Protein 2IMQ (pdb70)

Secondary structure (DSSP, 8-state):
--SEEEEEEEEEEEETPPPPS--HHHHT-TTS---SEEEEEEEES-TTT-TT--HHHHHHHHHHHHHHTTEEEEEEEE-SSEEEEEEEEGGG--TTT---EEEEEE-STTS-SEEEEEEEEETTEEEEEEEEE--TT---TTSSSSS--GGG-TTSSSS--SEEEEEEE-S--B-S-HHHHHHHHHTT-HHHHHTTBTHHHHHHTTSSTT-B-PPP-S---B-BPTTSS-B-TTS--B--EEEEEE-SSS--EEEEEEEE-TT--SSSS--EEEEEEEE-

Solvent-accessible surface area: 12638 Å² total; per-residue (Å²): 143,49,76,83,5,29,0,6,1,3,2,9,18,8,17,152,58,172,30,17,115,81,8,67,40,7,0,0,6,92,88,61,77,104,2,19,0,1,0,18,1,40,29,2,89,23,45,98,96,23,186,104,121,37,29,85,42,35,82,147,49,21,56,77,34,2,91,97,80,34,14,41,78,17,79,60,8,72,9,47,1,1,4,1,16,0,8,0,16,96,156,15,40,74,167,125,64,20,134,52,106,38,64,87,10,51,42,41,143,122,108,73,0,2,0,0,1,1,2,0,18,2,68,124,39,59,0,2,0,3,3,1,17,12,33,99,174,43,138,21,97,30,133,17,48,14,1,4,4,82,130,2,1,30,18,102,112,161,124,32,6,20,0,2,1,0,2,4,4,0,12,0,50,7,98,31,89,26,113,76,0,57,49,17,6,99,123,90,61,13,100,22,1,34,61,69,3,15,10,91,80,0,67,132,101,140,14,0,54,49,4,60,32,7,136,11,83,22,80,1,0,38,40,14,95,72,107,46,89,111,21,30,79,92,24,28,0,1,1,0,1,3,3,0,32,40,26,29,65,76,59,79,15,90,28,79,37,11,65,15,21,74,111,3,52,56,20,59,13,1,0,4,10,0,29,0,103,0,49,43

Sequence (280 aa):
PPAQLSVHTVSWNSGHERAPTNLEELLGLNSGETPDVIAVAVQGFGFQTDKPQQQGPACVKNFQSLLTSKGYTKLKNTITETMGLTVYCLEKHLDQNTLKNETIIVTVDDQKKSGGIVTSFTIYNKRFSFTTSRMSDEDVTSTNTKYAYDTRLDYSKKDDPSDFLFWIGDLNVRVETNATHAKSLVDQNNIDGLMMAFDQLKKAKEQQKLFDGWTEPQVTFKPTYKFKPNTDEYDLSATPSWTDRALYKSGTGKTIQPLSYNSLTNYKQTEHRPVLAKFRVTL

Radius of gyration: 17.89 Å; Cα contacts (8 Å, |Δi|>4): 644; chains: 1; bounding box: 48×42×43 Å

B-factor: mean 24.3, std 8.56, range [11.29, 98.71]

Structure (mmCIF, N/CA/C/O backbone):
data_2IMQ
#
_entry.id   2IMQ
#
_cell.length_a   49.107
_cell.length_b   41.491
_cell.length_c   65.380
_cell.angle_alpha   90.00
_cell.angle_beta   95.40
_cell.angle_gamma   90.00
#
_symmetry.space_group_name_H-M   'P 1 21 1'
#
loop_
_entity.id
_entity.type
_entity.pdbx_description
1 polymer 'Salivary nitrophorin'
2 non-polymer 'PROTOPORPHYRIN IX CONTAINING FE'
3 water water
#
loop_
_atom_site.group_PDB
_atom_site.id
_atom_site.type_symbol
_atom_site.label_atom_id
_atom_site.label_alt_id
_atom_site.label_comp_id
_atom_site.label_asym_id
_atom_site.label_entity_id
_atom_site.label_seq_id
_atom_site.pdbx_PDB_ins_code
_atom_site.Cartn_x
_atom_site.Cartn_y
_atom_site.Cartn_z
_atom_site.occupancy
_atom_site.B_iso_or_equiv
_atom_site.auth_seq_id
_atom_site.auth_comp_id
_atom_site.auth_asym_id
_atom_site.auth_atom_id
_atom_site.pdbx_PDB_model_num
ATOM 1 N N . PRO A 1 3 ? -22.262 17.748 11.903 1.00 41.80 3 PRO X N 1
ATOM 2 C CA . PRO A 1 3 ? -21.357 17.571 13.051 1.00 40.58 3 PRO X CA 1
ATOM 3 C C . PRO A 1 3 ? -21.291 16.119 13.511 1.00 39.93 3 PRO X C 1
ATOM 4 O O . PRO A 1 3 ? -22.245 15.648 14.153 1.00 40.49 3 PRO X O 1
ATOM 8 N N . PRO A 1 4 ? -20.209 15.393 13.189 1.00 37.85 4 PRO X N 1
ATOM 9 C CA . PRO A 1 4 ? -20.098 13.996 13.618 1.00 36.64 4 PRO X CA 1
ATOM 10 C C . PRO A 1 4 ? -19.895 13.936 15.115 1.00 33.51 4 PRO X C 1
ATOM 11 O O . PRO A 1 4 ? -19.545 14.926 15.755 1.00 34.23 4 PRO X O 1
ATOM 15 N N . ALA A 1 5 ? -20.154 12.776 15.676 1.00 30.42 5 ALA X N 1
ATOM 16 C CA . ALA A 1 5 ? -19.969 12.582 17.092 1.00 28.86 5 ALA X CA 1
ATOM 17 C C . ALA A 1 5 ? -18.468 12.537 17.400 1.00 27.23 5 ALA X C 1
ATOM 18 O O . ALA A 1 5 ? -18.059 13.032 18.430 1.00 27.15 5 ALA X O 1
ATOM 20 N N . GLN A 1 6 ? -17.687 11.888 16.538 1.00 26.06 6 GLN X N 1
ATOM 21 C CA . GLN A 1 6 ? -16.243 11.722 16.768 1.00 25.77 6 GLN X CA 1
ATOM 22 C C . GLN A 1 6 ? -15.417 11.995 15.528 1.00 24.82 6 GLN X C 1
ATOM 23 O O . GLN A 1 6 ? -15.907 11.907 14.400 1.00 26.51 6 GLN X O 1
ATOM 29 N N . LEU A 1 7 ? -14.132 12.289 15.741 1.00 23.72 7 LEU X N 1
ATOM 30 C CA . LEU A 1 7 ? -13.207 12.417 14.673 1.00 22.63 7 LEU X CA 1
ATOM 31 C C . LEU A 1 7 ? -11.951 11.654 15.056 1.00 22.54 7 LEU X C 1
ATOM 32 O O . LEU A 1 7 ? -11.647 11.467 16.261 1.00 23.57 7 LEU X O 1
ATOM 37 N N . SER A 1 8 ? -11.200 11.248 14.044 1.00 21.31 8 SER X N 1
ATOM 38 C CA . SER A 1 8 ? -9.876 10.627 14.259 1.00 21.43 8 SER X CA 1
ATOM 39 C C . SER A 1 8 ? -8.738 11.530 13.819 1.00 20.32 8 SER X C 1
ATOM 40 O O . SER A 1 8 ? -8.858 12.297 12.881 1.00 19.94 8 SER X O 1
ATOM 43 N N . VAL A 1 9 ? -7.653 11.455 14.574 1.00 17.71 9 VAL X N 1
ATOM 44 C CA . VAL A 1 9 ? -6.489 12.282 14.361 1.00 18.33 9 VAL X CA 1
ATOM 45 C C . VAL A 1 9 ? -5.303 11.357 14.386 1.00 16.59 9 VAL X C 1
ATOM 46 O O . VAL A 1 9 ? -5.202 10.511 15.283 1.00 18.15 9 VAL X O 1
ATOM 50 N N . HIS A 1 10 ? -4.439 11.476 13.374 1.00 17.17 10 HIS X N 1
ATOM 51 C CA . HIS A 1 10 ? -3.104 10.844 13.382 1.00 16.66 10 HIS X CA 1
ATOM 52 C C . HIS A 1 10 ? -2.070 11.930 13.499 1.00 17.30 10 HIS X C 1
ATOM 53 O O . HIS A 1 10 ? -2.160 12.949 12.817 1.00 17.31 10 HIS X O 1
ATOM 60 N N . THR A 1 11 ? -1.102 11.707 14.357 1.00 16.08 11 THR X N 1
ATOM 61 C CA . THR A 1 11 ? 0.063 12.566 14.439 1.00 16.19 11 THR X CA 1
ATOM 62 C C . THR A 1 11 ? 1.312 11.763 14.243 1.00 14.55 11 THR X C 1
ATOM 63 O O . THR A 1 11 ? 1.397 10.608 14.682 1.00 16.53 11 THR X O 1
ATOM 67 N N . VAL A 1 12 ? 2.298 12.363 13.605 1.00 15.69 12 VAL X N 1
ATOM 68 C CA . VAL A 1 12 ? 3.606 11.775 13.551 1.00 15.14 12 VAL X CA 1
ATOM 69 C C . VAL A 1 12 ? 4.652 12.811 13.783 1.00 15.28 12 VAL X C 1
ATOM 70 O O . VAL A 1 12 ? 4.556 13.915 13.236 1.00 16.07 12 VAL X O 1
ATOM 74 N N . SER A 1 13 ? 5.653 12.469 14.570 1.00 14.17 13 SER X N 1
ATOM 75 C CA . SER A 1 13 ? 6.773 13.337 14.632 1.00 15.15 13 SER X CA 1
ATOM 76 C C . SER A 1 13 ? 8.073 12.559 14.505 1.00 14.83 13 SER X C 1
ATOM 77 O O . SER A 1 13 ? 8.156 11.335 14.833 1.00 16.16 13 SER X O 1
ATOM 80 N N . TRP A 1 14 ? 9.086 13.274 14.056 1.00 15.82 14 TRP X N 1
ATOM 81 C CA . TRP A 1 14 ? 10.377 12.662 13.810 1.00 14.95 14 TRP X CA 1
ATOM 82 C C . TRP A 1 14 ? 11.447 13.696 13.966 1.00 15.90 14 TRP X C 1
ATOM 83 O O . TRP A 1 14 ? 11.458 14.724 13.289 1.00 16.17 14 TRP X O 1
ATOM 94 N N . ASN A 1 15 ? 12.387 13.420 14.840 1.00 15.14 15 ASN X N 1
ATOM 95 C CA . ASN A 1 15 ? 13.630 14.183 14.889 1.00 16.25 15 ASN X CA 1
ATOM 96 C C . ASN A 1 15 ? 14.503 13.591 13.798 1.00 18.31 15 ASN X C 1
ATOM 97 O O . ASN A 1 15 ? 15.236 12.587 13.972 1.00 18.39 15 ASN X O 1
ATOM 102 N N . SER A 1 16 ? 14.346 14.188 12.639 1.00 18.47 16 SER X N 1
ATOM 103 C CA . SER A 1 16 ? 14.917 13.665 11.404 1.00 20.55 16 SER X CA 1
ATOM 104 C C . SER A 1 16 ? 16.271 14.288 11.063 1.00 19.50 16 SER X C 1
ATOM 105 O O . SER A 1 16 ? 17.011 13.767 10.202 1.00 23.87 16 SER X O 1
ATOM 108 N N . GLY A 1 17 ? 16.676 15.373 11.719 1.00 21.01 17 GLY X N 1
ATOM 109 C CA . GLY A 1 17 ? 18.027 15.891 11.514 1.00 23.61 17 GLY X CA 1
ATOM 110 C C . GLY A 1 17 ? 18.191 16.476 10.131 1.00 24.16 17 GLY X C 1
ATOM 111 O O . GLY A 1 17 ? 17.388 17.325 9.717 1.00 24.32 17 GLY X O 1
ATOM 112 N N . HIS A 1 18 ? 19.220 16.002 9.407 1.00 26.89 18 HIS X N 1
ATOM 113 C CA . HIS A 1 18 ? 19.456 16.431 8.038 1.00 28.52 18 HIS X CA 1
ATOM 114 C C . HIS A 1 18 ? 18.819 15.483 7.028 1.00 29.53 18 HIS X C 1
ATOM 115 O O . HIS A 1 18 ? 19.004 15.660 5.819 1.00 30.82 18 HIS X O 1
ATOM 122 N N . GLU A 1 19 ? 18.040 14.501 7.467 1.00 29.91 19 GLU X N 1
ATOM 123 C CA . GLU A 1 19 ? 17.484 13.521 6.530 1.00 31.31 19 GLU X CA 1
ATOM 124 C C . GLU A 1 19 ? 16.319 14.073 5.719 1.00 30.96 19 GLU X C 1
ATOM 125 O O . GLU A 1 19 ? 15.438 14.722 6.253 1.00 28.71 19 GLU X O 1
ATOM 135 N N . ARG A 1 20 ? 16.333 13.791 4.419 1.00 31.40 20 ARG X N 1
ATOM 136 C CA . ARG A 1 20 ? 15.198 14.072 3.561 1.00 32.08 20 ARG X CA 1
ATOM 137 C C . ARG A 1 20 ? 13.964 13.267 3.910 1.00 30.05 20 ARG X C 1
ATOM 138 O O . ARG A 1 20 ? 14.046 12.182 4.466 1.00 30.35 20 ARG X O 1
ATOM 146 N N . ALA A 1 21 ? 12.794 13.798 3.595 1.00 28.36 21 ALA X N 1
ATOM 147 C CA . ALA A 1 21 ? 11.583 13.029 3.764 1.00 29.49 21 ALA X CA 1
ATOM 148 C C . ALA A 1 21 ? 11.674 11.733 2.994 1.00 29.93 21 ALA X C 1
ATOM 149 O O . ALA A 1 21 ? 12.175 11.695 1.837 1.00 30.48 21 ALA X O 1
ATOM 151 N N . PRO A 1 22 ? 11.165 10.653 3.585 1.00 30.59 22 PRO X N 1
ATOM 152 C CA . PRO A 1 22 ? 11.074 9.399 2.868 1.00 31.40 22 PRO X CA 1
ATOM 153 C C . PRO A 1 22 ? 10.027 9.509 1.777 1.00 31.35 22 PRO X C 1
ATOM 154 O O . PRO A 1 22 ? 9.229 10.445 1.757 1.00 28.96 22 PRO X O 1
ATOM 158 N N . THR A 1 23 ? 10.065 8.579 0.843 1.00 32.56 23 THR X N 1
ATOM 159 C CA . THR A 1 23 ? 9.136 8.587 -0.269 1.00 32.27 23 THR X CA 1
ATOM 160 C C . THR A 1 23 ? 7.964 7.645 0.020 1.00 31.25 23 THR X C 1
ATOM 161 O O . THR A 1 23 ? 6.906 7.823 -0.570 1.00 31.97 23 THR X O 1
ATOM 165 N N . ASN A 1 24 ? 8.140 6.685 0.945 1.00 30.48 24 ASN X N 1
ATOM 166 C CA . ASN A 1 24 ? 7.074 5.791 1.381 1.00 28.90 24 ASN X CA 1
ATOM 167 C C . ASN A 1 24 ? 6.356 6.377 2.624 1.00 27.87 24 ASN X C 1
ATOM 168 O O . ASN A 1 24 ? 6.850 6.303 3.727 1.00 29.60 24 ASN X O 1
ATOM 173 N N . LEU A 1 25 ? 5.213 7.006 2.392 1.00 23.73 25 LEU X N 1
ATOM 174 C CA . LEU A 1 25 ? 4.615 7.919 3.378 1.00 23.30 25 LEU X CA 1
ATOM 175 C C . LEU A 1 25 ? 3.362 7.373 3.994 1.00 22.19 25 LEU X C 1
ATOM 176 O O . LEU A 1 25 ? 2.938 7.821 5.050 1.00 21.63 25 LEU X O 1
ATOM 181 N N . GLU A 1 26 ? 2.716 6.410 3.359 1.00 23.01 26 GLU X N 1
ATOM 182 C CA . GLU A 1 26 ? 1.525 5.831 3.918 1.00 24.41 26 GLU X CA 1
ATOM 183 C C . GLU A 1 26 ? 1.763 5.227 5.280 1.00 23.66 26 GLU X C 1
ATOM 184 O O . GLU A 1 26 ? 0.976 5.423 6.183 1.00 24.39 26 GLU X O 1
ATOM 190 N N . GLU A 1 27 ? 2.841 4.487 5.426 1.00 23.83 27 GLU X N 1
ATOM 191 C CA . GLU A 1 27 ? 3.167 3.907 6.688 1.00 23.58 27 GLU X CA 1
ATOM 192 C C . GLU A 1 27 ? 3.447 4.994 7.759 1.00 21.48 27 GLU X C 1
ATOM 193 O O . GLU A 1 27 ? 2.963 4.889 8.891 1.00 21.75 27 GLU X O 1
ATOM 199 N N . LEU A 1 28 ? 4.206 6.011 7.373 1.00 20.23 28 LEU X N 1
ATOM 200 C CA . LEU A 1 28 ? 4.573 7.107 8.259 1.00 19.73 28 LEU X CA 1
ATOM 201 C C . LEU A 1 28 ? 3.343 7.776 8.849 1.00 18.50 28 LEU X C 1
ATOM 202 O O . LEU A 1 28 ? 3.338 8.191 10.004 1.00 20.14 28 LEU X O 1
ATOM 207 N N . LEU A 1 29 ? 2.272 7.877 8.053 1.00 18.02 29 LEU X N 1
ATOM 208 C CA . LEU A 1 29 ? 1.072 8.587 8.455 1.00 18.88 29 LEU X CA 1
ATOM 209 C C . LEU A 1 29 ? -0.017 7.669 8.976 1.00 17.98 29 LEU X C 1
ATOM 210 O O . LEU A 1 29 ? -1.083 8.116 9.373 1.00 19.60 29 LEU X O 1
ATOM 215 N N . GLY A 1 30 ? 0.251 6.375 9.063 1.00 18.45 30 GLY X N 1
ATOM 216 C CA . GLY A 1 30 ? -0.692 5.445 9.617 1.00 18.55 30 GLY X CA 1
ATOM 217 C C . GLY A 1 30 ? -1.832 5.108 8.663 1.00 19.97 30 GLY X C 1
ATOM 218 O O . GLY A 1 30 ? -2.898 4.809 9.144 1.00 21.44 30 GLY X O 1
ATOM 219 N N . LEU A 1 31 ? -1.571 5.143 7.355 1.00 20.91 31 LEU X N 1
ATOM 220 C CA . LEU A 1 31 ? -2.591 4.966 6.295 1.00 21.20 31 LEU X CA 1
ATOM 221 C C . LEU A 1 31 ? -2.512 3.590 5.613 1.00 22.37 31 LEU X C 1
ATOM 222 O O . LEU A 1 31 ? -3.391 3.210 4.818 1.00 23.05 31 LEU X O 1
ATOM 227 N N . ASN A 1 32 ? -1.494 2.829 5.948 1.00 22.54 32 ASN X N 1
ATOM 228 C CA . ASN A 1 32 ? -1.172 1.591 5.255 1.00 25.19 32 ASN X CA 1
ATOM 229 C C . ASN A 1 32 ? -2.059 0.404 5.599 1.00 25.80 32 ASN X C 1
ATOM 230 O O . ASN A 1 32 ? -1.845 -0.682 5.027 1.00 27.66 32 ASN X O 1
ATOM 235 N N . SER A 1 33 ? -2.997 0.541 6.525 1.00 27.56 33 SER X N 1
ATOM 236 C CA . SER A 1 33 ? -3.969 -0.500 6.810 1.00 28.72 33 SER X CA 1
ATOM 237 C C . SER A 1 33 ? -5.364 -0.048 6.443 1.00 28.58 33 SER X C 1
ATOM 238 O O . SER A 1 33 ? -6.342 -0.691 6.821 1.00 31.06 33 SER X O 1
ATOM 241 N N . GLY A 1 34 ? -5.455 1.026 5.670 1.00 27.41 34 GLY X N 1
ATOM 242 C CA . GLY A 1 34 ? -6.709 1.476 5.107 1.00 28.36 34 GLY X CA 1
ATOM 243 C C . GLY A 1 34 ? -7.509 2.470 5.946 1.00 28.21 34 GLY X C 1
ATOM 244 O O . GLY A 1 34 ? -8.612 2.839 5.573 1.00 28.36 34 GLY X O 1
ATOM 245 N N . GLU A 1 35 ? -6.935 2.967 7.053 1.00 27.46 35 GLU X N 1
ATOM 246 C CA . GLU A 1 35 ? -7.638 3.935 7.869 1.00 27.74 35 GLU X CA 1
ATOM 247 C C . GLU A 1 35 ? -7.643 5.282 7.161 1.00 25.52 35 GLU X C 1
ATOM 248 O O . GLU A 1 35 ? -6.726 5.576 6.391 1.00 26.59 35 GLU X O 1
ATOM 254 N N . THR A 1 36 ? -8.643 6.110 7.490 1.00 26.23 36 THR X N 1
ATOM 255 C CA . THR A 1 36 ? -8.920 7.366 6.843 1.00 26.58 36 THR X CA 1
ATOM 256 C C . THR A 1 36 ? -9.125 8.457 7.908 1.00 25.50 36 THR X C 1
ATOM 257 O O . THR A 1 36 ? -10.236 8.932 8.125 1.00 26.92 36 THR X O 1
ATOM 261 N N . PRO A 1 37 ? -8.063 8.878 8.602 1.00 23.25 37 PRO X N 1
ATOM 262 C CA . PRO A 1 37 ? -8.266 9.805 9.692 1.00 23.11 37 PRO X CA 1
ATOM 263 C C . PRO A 1 37 ? -8.744 11.126 9.210 1.00 20.52 37 PRO X C 1
ATOM 264 O O . PRO A 1 37 ? -8.433 11.559 8.106 1.00 22.39 37 PRO X O 1
ATOM 268 N N . ASP A 1 38 ? -9.486 11.833 10.047 1.00 19.95 38 ASP X N 1
ATOM 269 C CA . ASP A 1 38 ? -9.982 13.152 9.692 1.00 20.54 38 ASP X CA 1
ATOM 270 C C . ASP A 1 38 ? -8.940 14.242 9.643 1.00 21.33 38 ASP X C 1
ATOM 271 O O . ASP A 1 38 ? -8.989 15.123 8.790 1.00 21.03 38 ASP X O 1
ATOM 276 N N . VAL A 1 39 ? -7.969 14.167 10.565 1.00 18.93 39 VAL X N 1
ATOM 277 C CA . VAL A 1 39 ? -6.911 15.159 10.679 1.00 18.77 39 VAL X CA 1
ATOM 278 C C . VAL A 1 39 ? -5.573 14.426 10.764 1.00 16.50 39 VAL X C 1
ATOM 279 O O . VAL A 1 39 ? -5.480 13.389 11.429 1.00 18.88 39 VAL X O 1
ATOM 283 N N . ILE A 1 40 ? -4.592 14.957 10.062 1.00 17.79 40 ILE X N 1
ATOM 284 C CA . ILE A 1 40 ? -3.213 14.436 10.174 1.00 17.62 40 ILE X CA 1
ATOM 285 C C . ILE A 1 40 ? -2.258 15.574 10.423 1.00 16.82 40 ILE X C 1
ATOM 286 O O . ILE A 1 40 ? -2.317 16.619 9.755 1.00 18.47 40 ILE X O 1
ATOM 291 N N . ALA A 1 41 ? -1.376 15.408 11.411 1.00 15.87 41 ALA X N 1
ATOM 292 C CA . ALA A 1 41 ? -0.363 16.401 11.692 1.00 16.57 41 ALA X CA 1
ATOM 293 C C . ALA A 1 41 ? 1.016 15.733 11.623 1.00 14.77 41 ALA X C 1
ATOM 294 O O . ALA A 1 41 ? 1.170 14.612 12.128 1.00 16.31 41 ALA X O 1
ATOM 296 N N . VAL A 1 42 ? 1.942 16.412 10.984 1.00 15.83 42 VAL X N 1
ATOM 297 C CA . VAL A 1 42 ? 3.320 15.961 10.802 1.00 15.40 42 VAL X CA 1
ATOM 298 C C . VAL A 1 42 ? 4.301 16.977 11.348 1.00 16.05 42 VAL X C 1
ATOM 299 O O . VAL A 1 42 ? 4.296 18.118 10.905 1.00 15.75 42 VAL X O 1
ATOM 303 N N . ALA A 1 43 ? 5.140 16.584 12.285 1.00 14.78 43 ALA X N 1
ATOM 304 C CA . ALA A 1 43 ? 6.101 17.497 12.880 1.00 16.02 43 ALA X CA 1
ATOM 305 C C . ALA A 1 43 ? 7.489 16.884 12.679 1.00 15.54 43 ALA X C 1
ATOM 306 O O . ALA A 1 43 ? 7.730 15.689 12.919 1.00 17.63 43 ALA X O 1
ATOM 308 N N . VAL A 1 44 ? 8.411 17.718 12.290 1.00 16.91 44 VAL X N 1
ATOM 309 C CA . VAL A 1 44 ? 9.807 17.317 12.180 1.00 18.51 44 VAL X CA 1
ATOM 310 C C . VAL A 1 44 ? 10.708 18.308 12.886 1.00 17.25 44 VAL X C 1
ATOM 311 O O . VAL A 1 44 ? 10.375 19.485 13.044 1.00 18.45 44 VAL X O 1
ATOM 315 N N . GLN A 1 45 ? 11.841 17.789 13.364 1.00 17.84 45 GLN X N 1
ATOM 316 C CA . GLN A 1 45 ? 12.884 18.573 13.917 1.00 19.91 45 GLN X CA 1
ATOM 317 C C . GLN A 1 45 ? 14.125 18.205 13.187 1.00 20.42 45 GLN X C 1
ATOM 318 O O . GLN A 1 45 ? 14.408 17.038 12.924 1.00 19.46 45 GLN X O 1
ATOM 324 N N . GLY A 1 46 ? 14.935 19.226 12.914 1.00 20.47 46 GLY X N 1
ATOM 325 C CA . GLY A 1 46 ? 16.153 18.992 12.195 1.00 22.63 46 GLY X CA 1
ATOM 326 C C . GLY A 1 46 ? 16.930 20.266 11.934 1.00 23.54 46 GLY X C 1
ATOM 327 O O . GLY A 1 46 ? 16.963 21.198 12.754 1.00 22.76 46 GLY X O 1
ATOM 328 N N . PHE A 1 47 ? 17.547 20.284 10.771 1.00 25.47 47 PHE X N 1
ATOM 329 C CA . PHE A 1 47 ? 18.469 21.388 10.440 1.00 27.90 47 PHE X CA 1
ATOM 330 C C . PHE A 1 47 ? 18.333 21.827 9.010 1.00 28.56 47 PHE X C 1
ATOM 331 O O . PHE A 1 47 ? 18.283 20.996 8.107 1.00 29.43 47 PHE X O 1
ATOM 339 N N . GLY A 1 48 ? 18.313 23.142 8.827 1.00 30.17 48 GLY X N 1
ATOM 340 C CA . GLY A 1 48 ? 18.405 23.746 7.493 1.00 31.00 48 GLY X CA 1
ATOM 341 C C . GLY A 1 48 ? 17.124 23.725 6.678 1.00 31.28 48 GLY X C 1
ATOM 342 O O . GLY A 1 48 ? 17.157 23.906 5.461 1.00 32.77 48 GLY X O 1
ATOM 343 N N . PHE A 1 49 ? 15.966 23.530 7.302 1.00 32.21 49 PHE X N 1
ATOM 344 C CA . PHE A 1 49 ? 14.733 23.445 6.526 1.00 32.04 49 PHE X CA 1
ATOM 345 C C . PHE A 1 49 ? 14.423 24.678 5.675 1.00 33.96 49 PHE X C 1
ATOM 346 O O . PHE A 1 49 ? 14.066 24.525 4.525 1.00 33.07 49 PHE X O 1
ATOM 354 N N . GLN A 1 50 ? 14.501 25.857 6.290 1.00 35.91 50 GLN X N 1
ATOM 355 C CA . GLN A 1 50 ? 14.103 27.123 5.670 1.00 38.18 50 GLN X CA 1
ATOM 356 C C . GLN A 1 50 ? 15.081 27.482 4.568 1.00 39.68 50 GLN X C 1
ATOM 357 O O . GLN A 1 50 ? 14.675 27.712 3.420 1.00 41.63 50 GLN X O 1
ATOM 363 N N . THR A 1 51 ? 16.362 27.527 4.895 1.00 41.30 51 THR X N 1
ATOM 364 C CA . THR A 1 51 ? 17.399 27.755 3.879 1.00 41.51 51 THR X CA 1
ATOM 365 C C . THR A 1 51 ? 17.199 26.772 2.733 1.00 42.31 51 THR X C 1
ATOM 366 O O . THR A 1 51 ? 17.151 27.163 1.542 1.00 42.53 51 THR X O 1
ATOM 370 N N . ASP A 1 52 ? 17.038 25.502 3.108 1.00 42.03 52 ASP X N 1
ATOM 371 C CA . ASP A 1 52 ? 16.840 24.390 2.181 1.00 42.31 52 ASP X CA 1
ATOM 372 C C . ASP A 1 52 ? 17.954 24.267 1.133 1.00 43.13 52 ASP X C 1
ATOM 373 O O . ASP A 1 52 ? 17.684 24.140 -0.062 1.00 43.89 52 ASP X O 1
ATOM 378 N N . LYS A 1 53 ? 19.200 24.243 1.594 1.00 43.61 53 LYS X N 1
ATOM 379 C CA . LYS A 1 53 ? 20.339 24.001 0.699 1.00 43.84 53 LYS X CA 1
ATOM 380 C C . LYS A 1 53 ? 20.244 22.698 -0.096 1.00 43.96 53 LYS X C 1
ATOM 381 O O . LYS A 1 53 ? 20.593 22.685 -1.277 1.00 45.34 53 LYS X O 1
ATOM 387 N N . PRO A 1 54 ? 19.793 21.603 0.519 1.00 43.58 54 PRO X N 1
ATOM 388 C CA . PRO A 1 54 ? 19.608 20.355 -0.220 1.00 42.50 54 PRO X CA 1
ATOM 389 C C . PRO A 1 54 ? 18.531 20.410 -1.327 1.00 41.95 54 PRO X C 1
ATOM 390 O O . PRO A 1 54 ? 18.469 19.496 -2.158 1.00 42.48 54 PRO X O 1
ATOM 394 N N . GLN A 1 55 ? 17.713 21.466 -1.335 1.00 40.47 55 GLN X N 1
ATOM 395 C CA . GLN A 1 55 ? 16.544 21.566 -2.213 1.00 39.62 55 GLN X CA 1
ATOM 396 C C . GLN A 1 55 ? 15.696 20.303 -2.149 1.00 38.73 55 GLN X C 1
ATOM 397 O O . GLN A 1 55 ? 15.504 19.598 -3.126 1.00 38.57 55 GLN X O 1
ATOM 403 N N . GLN A 1 56 ? 15.202 20.019 -0.950 1.00 36.98 56 GLN X N 1
ATOM 404 C CA A GLN A 1 56 ? 14.340 18.858 -0.747 0.70 35.80 56 GLN X CA 1
ATOM 405 C CA B GLN A 1 56 ? 14.294 18.901 -0.736 0.30 35.80 56 GLN X CA 1
ATOM 406 C C . GLN A 1 56 ? 12.849 19.302 -0.522 1.00 33.87 56 GLN X C 1
ATOM 407 O O . GLN A 1 56 ? 11.917 18.527 -0.598 1.00 33.11 56 GLN X O 1
ATOM 418 N N . GLY A 1 57 ? 12.684 20.565 -0.203 1.00 32.59 57 GLY X N 1
ATOM 419 C CA . GLY A 1 57 ? 11.351 21.155 -0.134 1.00 31.83 57 GLY X CA 1
ATOM 420 C C . GLY A 1 57 ? 10.455 20.752 -1.290 1.00 30.39 57 GLY X C 1
ATOM 421 O O . GLY A 1 57 ? 9.331 20.275 -1.056 1.00 30.76 57 GLY X O 1
ATOM 422 N N . PRO A 1 58 ? 10.874 20.979 -2.547 1.00 30.92 58 PRO X N 1
ATOM 423 C CA . PRO A 1 58 ? 10.054 20.567 -3.679 1.00 28.98 58 PRO X CA 1
ATOM 424 C C . PRO A 1 58 ? 9.544 19.121 -3.644 1.00 28.53 58 PRO X C 1
ATOM 425 O O . PRO A 1 58 ? 8.366 18.911 -3.956 1.00 28.43 58 PRO X O 1
ATOM 429 N N . ALA A 1 59 ? 10.392 18.144 -3.269 1.00 27.47 59 ALA X N 1
ATOM 430 C CA . ALA A 1 59 ? 9.939 16.733 -3.241 1.00 26.88 59 ALA X CA 1
ATOM 431 C C . ALA A 1 59 ? 8.952 16.485 -2.111 1.00 25.14 59 ALA X C 1
ATOM 432 O O . ALA A 1 59 ? 8.036 15.702 -2.248 1.00 25.53 59 ALA X O 1
ATOM 434 N N . CYS A 1 60 ? 9.147 17.174 -1.001 1.00 26.99 60 CYS X N 1
ATOM 435 C CA . CYS A 1 60 ? 8.238 17.050 0.117 1.00 25.65 60 CYS X CA 1
ATOM 436 C C . CYS A 1 60 ? 6.848 17.452 -0.357 1.00 25.23 60 CYS X C 1
ATOM 437 O O . CYS A 1 60 ? 5.884 16.722 -0.177 1.00 25.81 60 CYS X O 1
ATOM 440 N N . VAL A 1 61 ? 6.759 18.612 -0.986 1.00 25.00 61 VAL X N 1
ATOM 441 C CA . VAL A 1 61 ? 5.458 19.123 -1.408 1.00 25.80 61 VAL X CA 1
ATOM 442 C C . VAL A 1 61 ? 4.856 18.166 -2.421 1.00 25.87 61 VAL X C 1
ATOM 443 O O . VAL A 1 61 ? 3.741 17.747 -2.308 1.00 25.35 61 VAL X O 1
ATOM 447 N N . LYS A 1 62 ? 5.645 17.783 -3.412 1.00 26.31 62 LYS X N 1
ATOM 448 C CA . LYS A 1 62 ? 5.120 16.909 -4.450 1.00 26.84 62 LYS X CA 1
ATOM 449 C C . LYS A 1 62 ? 4.572 15.615 -3.893 1.00 26.47 62 LYS X C 1
ATOM 450 O O . LYS A 1 62 ? 3.446 15.206 -4.200 1.00 27.22 62 LYS X O 1
ATOM 456 N N . ASN A 1 63 ? 5.363 14.947 -3.049 1.00 25.85 63 ASN X N 1
ATOM 457 C CA . ASN A 1 63 ? 4.995 13.600 -2.593 1.00 25.13 63 ASN X CA 1
ATOM 458 C C . ASN A 1 63 ? 3.907 13.573 -1.547 1.00 24.32 63 ASN X C 1
ATOM 459 O O . ASN A 1 63 ? 3.028 12.714 -1.573 1.00 24.43 63 ASN X O 1
ATOM 464 N N . PHE A 1 64 ? 3.945 14.522 -0.616 1.00 23.46 64 PHE X N 1
ATOM 465 C CA . PHE A 1 64 ? 2.858 14.608 0.341 1.00 22.59 64 PHE X CA 1
ATOM 466 C C . PHE A 1 64 ? 1.563 14.998 -0.348 1.00 23.49 64 PHE X C 1
ATOM 467 O O . PHE A 1 64 ? 0.513 14.360 -0.111 1.00 23.01 64 PHE X O 1
ATOM 475 N N . GLN A 1 65 ? 1.644 15.992 -1.239 1.00 24.55 65 GLN X N 1
ATOM 476 C CA . GLN A 1 65 ? 0.405 16.483 -1.891 1.00 26.33 65 GLN X CA 1
ATOM 477 C C . GLN A 1 65 ? -0.138 15.407 -2.846 1.00 27.39 65 GLN X C 1
ATOM 478 O O . GLN A 1 65 ? -1.327 15.159 -2.855 1.00 26.92 65 GLN X O 1
ATOM 484 N N . SER A 1 66 ? 0.729 14.719 -3.584 1.00 28.50 66 SER X N 1
ATOM 485 C CA . SER A 1 66 ? 0.315 13.572 -4.406 1.00 30.11 66 SER X CA 1
ATOM 486 C C . SER A 1 66 ? -0.476 12.518 -3.633 1.00 29.90 66 SER X C 1
ATOM 487 O O . SER A 1 66 ? -1.558 12.112 -4.068 1.00 32.54 66 SER X O 1
ATOM 490 N N . LEU A 1 67 ? 0.032 12.076 -2.480 1.00 29.52 67 LEU X N 1
ATOM 491 C CA . LEU A 1 67 ? -0.649 11.023 -1.732 1.00 28.65 67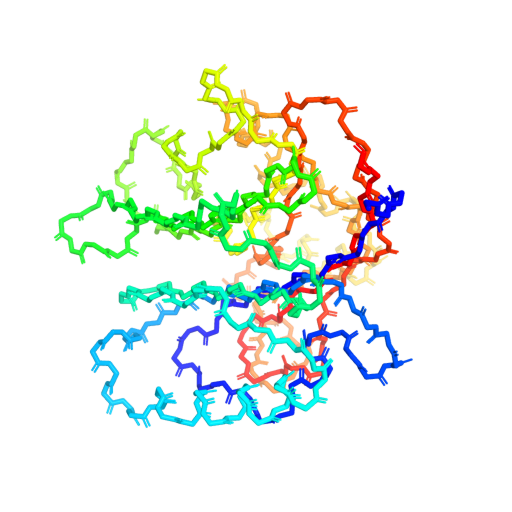 LEU X CA 1
ATOM 492 C C . LEU A 1 67 ? -1.936 11.530 -1.088 1.00 27.18 67 LEU X C 1
ATOM 493 O O . LEU A 1 67 ? -2.977 10.857 -1.129 1.00 28.06 67 LEU X O 1
ATOM 498 N N . LEU A 1 68 ? -1.883 12.718 -0.511 1.00 24.62 68 LEU X N 1
ATOM 499 C CA . LEU A 1 68 ? -2.965 13.145 0.367 1.00 24.70 68 LEU X CA 1
ATOM 500 C C . LEU A 1 68 ? -4.168 13.775 -0.320 1.00 24.54 68 LEU X C 1
ATOM 501 O O . LEU A 1 68 ? -5.305 13.577 0.115 1.00 24.09 68 LEU X O 1
ATOM 506 N N . THR A 1 69 ? -3.922 14.480 -1.406 1.00 25.89 69 THR X N 1
ATOM 507 C CA . THR A 1 69 ? -5.021 15.068 -2.173 1.00 26.94 69 THR X CA 1
ATOM 508 C C . THR A 1 69 ? -5.965 14.024 -2.730 1.00 27.55 69 THR X C 1
ATOM 509 O O . THR A 1 69 ? -7.164 14.166 -2.592 1.00 28.74 69 THR X O 1
ATOM 513 N N . SER A 1 70 ? -5.418 12.954 -3.282 1.00 29.57 70 SER X N 1
ATOM 514 C CA . SER A 1 70 ? -6.218 11.805 -3.760 1.00 30.88 70 SER X CA 1
ATOM 515 C C . SER A 1 70 ? -7.111 11.189 -2.678 1.00 31.33 70 SER X C 1
ATOM 516 O O . SER A 1 70 ? -8.173 10.662 -2.976 1.00 33.68 70 SER X O 1
ATOM 519 N N . LYS A 1 71 ? -6.698 11.295 -1.412 1.00 30.07 71 LYS X N 1
ATOM 520 C CA . LYS A 1 71 ? -7.463 10.750 -0.304 1.00 29.37 71 LYS X CA 1
ATOM 521 C C . LYS A 1 71 ? -8.456 11.722 0.316 1.00 27.43 71 LYS X C 1
ATOM 522 O O . LYS A 1 71 ? -9.132 11.378 1.269 1.00 29.76 71 LYS X O 1
ATOM 528 N N . GLY A 1 72 ? -8.521 12.935 -0.204 1.00 25.38 72 GLY X N 1
ATOM 529 C CA . GLY A 1 72 ? -9.489 13.925 0.199 1.00 25.29 72 GLY X CA 1
ATOM 530 C C . GLY A 1 72 ? -9.029 14.930 1.208 1.00 24.42 72 GLY X C 1
ATOM 531 O O . GLY A 1 72 ? -9.844 15.672 1.756 1.00 25.08 72 GLY X O 1
ATOM 532 N N . TYR A 1 73 ? -7.726 15.004 1.442 1.00 22.81 73 TYR X N 1
ATOM 533 C CA . TYR A 1 73 ? -7.212 15.985 2.391 1.00 23.52 73 TYR X CA 1
ATOM 534 C C . TYR A 1 73 ? -6.882 17.342 1.809 1.00 23.41 73 TYR X C 1
ATOM 535 O O . TYR A 1 73 ? -6.429 17.457 0.666 1.00 26.14 73 TYR X O 1
ATOM 544 N N . THR A 1 74 ? -7.081 18.361 2.630 1.00 23.70 74 THR X N 1
ATOM 545 C CA . THR A 1 74 ? -6.651 19.685 2.373 1.00 24.04 74 THR X CA 1
ATOM 546 C C . THR A 1 74 ? -5.488 19.986 3.356 1.00 22.27 74 THR X C 1
ATOM 547 O O . THR A 1 74 ? -5.637 19.763 4.530 1.00 23.49 74 THR X O 1
ATOM 551 N N . LYS A 1 75 ? -4.416 20.589 2.868 1.00 22.22 75 LYS X N 1
ATOM 552 C CA . LYS A 1 75 ? -3.321 21.062 3.746 1.00 22.89 75 LYS X CA 1
ATOM 553 C C . LYS A 1 75 ? -3.766 22.401 4.349 1.00 23.03 75 LYS X C 1
ATOM 554 O O . LYS A 1 75 ? -3.941 23.389 3.611 1.00 25.89 75 LYS X O 1
ATOM 560 N N . LEU A 1 76 ? -4.064 22.422 5.645 1.00 23.40 76 LEU X N 1
ATOM 561 C CA . LEU A 1 76 ? -4.431 23.650 6.340 1.00 23.12 76 LEU X CA 1
ATOM 562 C C . LEU A 1 76 ? -3.255 24.590 6.435 1.00 23.03 76 LEU X C 1
ATOM 563 O O . LEU A 1 76 ? -3.372 25.793 6.239 1.00 24.12 76 LEU X O 1
ATOM 568 N N . LYS A 1 77 ? -2.088 24.058 6.790 1.00 21.81 77 LYS X N 1
ATOM 569 C CA . LYS A 1 77 ? -0.900 24.875 6.898 1.00 21.48 77 LYS X CA 1
ATOM 570 C C . LYS A 1 77 ? 0.362 23.998 6.940 1.00 21.07 77 LYS X C 1
ATOM 571 O O . LYS A 1 77 ? 0.369 22.919 7.533 1.00 21.95 77 LYS X O 1
ATOM 577 N N . ASN A 1 78 ? 1.419 24.468 6.296 1.00 21.10 78 ASN X N 1
ATOM 578 C CA . ASN A 1 78 ? 2.813 24.059 6.574 1.00 21.81 78 ASN X CA 1
ATOM 579 C C . ASN A 1 78 ? 3.571 25.237 7.066 1.00 21.23 78 ASN X C 1
ATOM 580 O O . ASN A 1 78 ? 3.455 26.349 6.486 1.00 22.77 78 ASN X O 1
ATOM 585 N N . THR A 1 79 ? 4.368 25.034 8.120 1.00 20.67 79 THR X N 1
ATOM 586 C CA . THR A 1 79 ? 5.178 26.079 8.668 1.00 21.64 79 THR X CA 1
ATOM 587 C C . THR A 1 79 ? 6.557 25.501 8.864 1.00 21.61 79 THR X C 1
ATOM 588 O O . THR A 1 79 ? 6.681 24.446 9.477 1.00 21.73 79 THR X O 1
ATOM 592 N N . ILE A 1 80 ? 7.588 26.158 8.377 1.00 22.42 80 ILE X N 1
ATOM 593 C CA . ILE A 1 80 ? 8.956 25.772 8.649 1.00 24.43 80 ILE X CA 1
ATOM 594 C C . ILE A 1 80 ? 9.802 26.903 9.206 1.00 24.40 80 ILE X C 1
ATOM 595 O O . ILE A 1 80 ? 9.651 28.100 8.852 1.00 25.85 80 ILE X O 1
ATOM 600 N N . THR A 1 81 ? 10.700 26.507 10.082 1.00 24.10 81 THR X N 1
ATOM 601 C CA . THR A 1 81 ? 11.780 27.362 10.573 1.00 23.81 81 THR X CA 1
ATOM 602 C C . THR A 1 81 ? 13.094 26.694 10.213 1.00 23.78 81 THR X C 1
ATOM 603 O O . THR A 1 81 ? 13.122 25.714 9.461 1.00 28.07 81 THR X O 1
ATOM 607 N N . GLU A 1 82 ? 14.204 27.180 10.723 1.00 24.24 82 GLU X N 1
ATOM 608 C CA . GLU A 1 82 ? 15.427 26.480 10.429 1.00 25.53 82 GLU X CA 1
ATOM 609 C C . GLU A 1 82 ? 15.482 25.057 11.023 1.00 24.72 82 GLU X C 1
ATOM 610 O O . GLU A 1 82 ? 16.119 24.197 10.423 1.00 26.48 82 GLU X O 1
ATOM 616 N N . THR A 1 83 ? 14.804 24.836 12.155 1.00 23.37 83 THR X N 1
ATOM 617 C CA . THR A 1 83 ? 14.941 23.593 12.880 1.00 21.64 83 THR X CA 1
ATOM 618 C C . THR A 1 83 ? 13.662 22.836 13.058 1.00 20.48 83 THR X C 1
ATOM 619 O O . THR A 1 83 ? 13.710 21.723 13.577 1.00 19.86 83 THR X O 1
ATOM 623 N N . MET A 1 84 ? 12.529 23.408 12.682 1.00 19.08 84 MET X N 1
ATOM 624 C CA . MET A 1 84 ? 11.221 22.766 12.915 1.00 18.59 84 MET X CA 1
ATOM 625 C C . MET A 1 84 ? 10.346 22.842 11.656 1.00 18.54 84 MET X C 1
ATOM 626 O O . MET A 1 84 ? 10.420 23.780 10.889 1.00 20.49 84 MET X O 1
ATOM 631 N N . GLY A 1 85 ? 9.467 21.872 11.508 1.00 18.72 85 GLY X N 1
ATOM 632 C CA . GLY A 1 85 ? 8.446 21.877 10.478 1.00 17.77 85 GLY X CA 1
ATOM 633 C C . GLY A 1 85 ? 7.161 21.313 11.094 1.00 18.58 85 GLY X C 1
ATOM 634 O O . GLY A 1 85 ? 7.191 20.302 11.821 1.00 18.14 85 GLY X O 1
ATOM 635 N N . LEU A 1 86 ? 6.021 21.951 10.813 1.00 18.18 86 LEU X N 1
ATOM 636 C CA . LEU A 1 86 ? 4.740 21.436 11.246 1.00 17.12 86 LEU X CA 1
ATOM 637 C C . LEU A 1 86 ? 3.752 21.605 10.104 1.00 17.24 86 LEU X C 1
ATOM 638 O O . LEU A 1 86 ? 3.587 22.706 9.578 1.00 18.79 86 LEU X O 1
ATOM 643 N N . THR A 1 87 ? 3.074 20.511 9.771 1.00 17.13 87 THR X N 1
ATOM 644 C CA . THR A 1 87 ? 2.052 20.516 8.726 1.00 17.00 87 THR X CA 1
ATOM 645 C C . THR A 1 87 ? 0.798 19.905 9.315 1.00 17.12 87 THR X C 1
ATOM 646 O O . THR A 1 87 ? 0.864 18.853 9.952 1.00 18.41 87 THR X O 1
ATOM 650 N N . VAL A 1 88 ? -0.372 20.504 9.004 1.00 18.55 88 VAL X N 1
ATOM 651 C CA . VAL A 1 88 ? -1.642 19.970 9.415 1.00 18.21 88 VAL X CA 1
ATOM 652 C C . VAL A 1 88 ? -2.524 19.795 8.176 1.00 18.67 88 VAL X C 1
ATOM 653 O O . VAL A 1 88 ? -2.655 20.747 7.406 1.00 20.53 88 VAL X O 1
ATOM 657 N N . TYR A 1 89 ? -3.100 18.613 8.042 1.00 18.45 89 TYR X N 1
ATOM 658 C CA . TYR A 1 89 ? -4.036 18.283 6.975 1.00 18.84 89 TYR X CA 1
ATOM 659 C C . TYR A 1 89 ? -5.367 17.926 7.600 1.00 18.19 89 TYR X C 1
ATOM 660 O O . TYR A 1 89 ? -5.449 17.350 8.689 1.00 20.30 89 TYR X O 1
ATOM 669 N N . CYS A 1 90 ? -6.456 18.244 6.865 1.00 20.74 90 CYS X N 1
ATOM 670 C CA . CYS A 1 90 ? -7.763 17.846 7.312 1.00 20.75 90 CYS X CA 1
ATOM 671 C C . CYS A 1 90 ? -8.579 17.438 6.111 1.00 22.02 90 CYS X C 1
ATOM 672 O O . CYS A 1 90 ? -8.405 18.011 5.050 1.00 23.61 90 CYS X O 1
ATOM 675 N N . LEU A 1 91 ? -9.436 16.451 6.274 1.00 21.58 91 LEU X N 1
ATOM 676 C CA . LEU A 1 91 ? -10.335 16.086 5.148 1.00 23.03 91 LEU X CA 1
ATOM 677 C C . LEU A 1 91 ? -11.141 17.303 4.752 1.00 24.81 91 LEU X C 1
ATOM 678 O O . LEU A 1 91 ? -11.735 17.978 5.600 1.00 25.08 91 LEU X O 1
ATOM 683 N N . GLU A 1 92 ? -11.123 17.592 3.456 1.00 26.52 92 GLU X N 1
ATOM 684 C CA . GLU A 1 92 ? -11.822 18.748 2.922 1.00 27.42 92 GLU X CA 1
ATOM 685 C C . GLU A 1 92 ? -13.310 18.775 3.306 1.00 27.51 92 GLU X C 1
ATOM 686 O O . GLU A 1 92 ? -13.864 19.834 3.523 1.00 27.65 92 GLU X O 1
ATOM 692 N N . LYS A 1 93 ? -13.933 17.620 3.433 1.00 27.16 9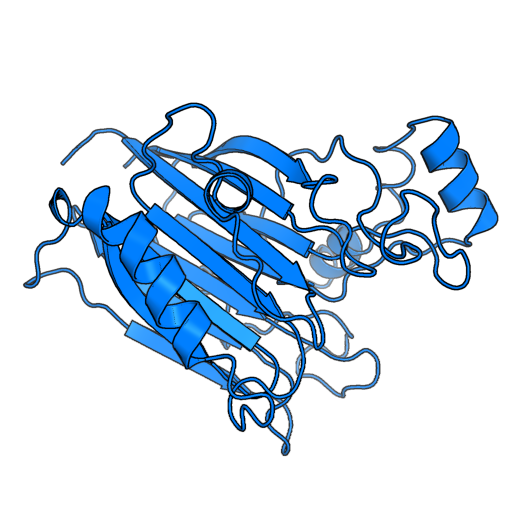3 LYS X N 1
ATOM 693 C CA . LYS A 1 93 ? -15.364 17.569 3.771 1.00 29.07 93 LYS X CA 1
ATOM 694 C C . LYS A 1 93 ? -15.734 18.197 5.133 1.00 29.14 93 LYS X C 1
ATOM 695 O O . LYS A 1 93 ? -16.873 18.521 5.371 1.00 29.63 93 LYS X O 1
ATOM 701 N N . HIS A 1 94 ? -14.767 18.415 6.026 1.00 27.69 94 HIS X N 1
ATOM 702 C CA . HIS A 1 94 ? -15.077 18.973 7.339 1.00 27.51 94 HIS X CA 1
ATOM 703 C C . HIS A 1 94 ? -14.983 20.500 7.381 1.00 27.15 94 HIS X C 1
ATOM 704 O O . HIS A 1 94 ? -15.345 21.125 8.381 1.00 28.53 94 HIS X O 1
ATOM 711 N N . LEU A 1 95 ? -14.447 21.098 6.335 1.00 27.10 95 LEU X N 1
ATOM 712 C CA . LEU A 1 95 ? -14.047 22.491 6.373 1.00 28.25 95 LEU X CA 1
ATOM 713 C C . LEU A 1 95 ? -15.202 23.439 6.024 1.00 29.15 95 LEU X C 1
ATOM 714 O O . LEU A 1 95 ? -15.875 23.258 5.011 1.00 30.04 95 LEU X O 1
ATOM 719 N N . ASP A 1 96 ? -15.438 24.402 6.913 1.00 29.32 96 ASP X N 1
ATOM 720 C CA . ASP A 1 96 ? -16.342 25.547 6.632 1.00 30.48 96 ASP X CA 1
ATOM 721 C C . ASP A 1 96 ? -15.469 26.794 6.725 1.00 30.71 96 ASP X C 1
ATOM 722 O O . ASP A 1 96 ? -15.030 27.203 7.820 1.00 29.23 96 ASP X O 1
ATOM 727 N N . GLN A 1 97 ? -15.147 27.382 5.584 1.00 31.67 97 GLN X N 1
ATOM 728 C CA . GLN A 1 97 ? -14.240 28.524 5.560 1.00 32.71 97 GLN X CA 1
ATOM 729 C C . GLN A 1 97 ? -14.667 29.694 6.433 1.00 32.01 97 GLN X C 1
ATOM 730 O O . GLN A 1 97 ? -13.828 30.497 6.854 1.00 32.47 97 GLN X O 1
ATOM 736 N N . ASN A 1 98 ? -15.969 29.824 6.657 1.00 32.24 98 ASN X N 1
ATOM 737 C CA . ASN A 1 98 ? -16.481 30.944 7.452 1.00 32.02 98 ASN X CA 1
ATOM 738 C C . ASN A 1 98 ? -16.146 30.858 8.925 1.00 31.02 98 ASN X C 1
ATOM 739 O O . ASN A 1 98 ? -16.116 31.882 9.616 1.00 30.62 98 ASN X O 1
ATOM 744 N N . THR A 1 99 ? -15.901 29.641 9.409 1.00 29.72 99 THR X N 1
ATOM 745 C CA . THR A 1 99 ? -15.700 29.413 10.838 1.00 28.47 99 THR X CA 1
ATOM 746 C C . THR A 1 99 ? -14.342 28.775 11.120 1.00 26.70 99 THR X C 1
ATOM 747 O O . THR A 1 99 ? -14.001 28.604 12.270 1.00 26.89 99 THR X O 1
ATOM 751 N N . LEU A 1 100 ? -13.591 28.441 10.092 1.00 26.28 100 LEU X N 1
ATOM 752 C CA . LEU A 1 100 ? -12.340 27.674 10.325 1.00 25.94 100 LEU X CA 1
ATOM 753 C C . LEU A 1 100 ? -11.336 28.433 11.183 1.00 26.42 100 LEU X C 1
ATOM 754 O O . LEU A 1 100 ? -10.646 27.861 12.022 1.00 26.00 100 LEU X O 1
ATOM 759 N N . LYS A 1 101 ? -11.213 29.727 10.993 1.00 25.86 101 LYS X N 1
ATOM 760 C CA . LYS A 1 101 ? -10.299 30.552 11.780 1.00 26.20 101 LYS X CA 1
ATOM 761 C C . LYS A 1 101 ? -8.904 29.886 11.878 1.00 25.73 101 LYS X C 1
ATOM 762 O O . LYS A 1 101 ? -8.318 29.703 12.974 1.00 26.47 101 LYS X O 1
ATOM 768 N N . ASN A 1 102 ? -8.361 29.575 10.721 1.00 24.64 102 ASN X N 1
ATOM 769 C CA . ASN A 1 102 ? -7.030 28.910 10.629 1.00 25.62 102 ASN X CA 1
ATOM 770 C C . ASN A 1 102 ? -5.920 29.892 11.015 1.00 26.10 102 ASN X C 1
ATOM 771 O O . ASN A 1 102 ? -5.732 30.945 10.344 1.00 28.48 102 ASN X O 1
ATOM 776 N N . GLU A 1 103 ? -5.149 29.580 12.065 1.00 24.35 103 GLU X N 1
ATOM 777 C CA . GLU A 1 103 ? -4.144 30.503 12.569 1.00 24.43 103 GLU X CA 1
ATOM 778 C C . GLU A 1 103 ? -2.926 29.728 13.008 1.00 22.35 103 GLU X C 1
ATOM 779 O O . GLU A 1 103 ? -3.064 28.664 13.605 1.00 24.57 103 GLU X O 1
ATOM 785 N N . THR A 1 104 ? -1.761 30.287 12.741 1.00 22.35 104 THR X N 1
ATOM 786 C CA . THR A 1 104 ? -0.485 29.712 13.207 1.00 22.85 104 THR X CA 1
ATOM 787 C C . THR A 1 104 ? 0.357 30.791 13.841 1.00 23.55 104 THR X C 1
ATOM 788 O O . THR A 1 104 ? 0.371 31.945 13.367 1.00 25.91 104 THR X O 1
ATOM 792 N N . ILE A 1 105 ? 1.001 30.477 14.956 1.00 22.33 105 ILE X N 1
ATOM 793 C CA . ILE A 1 105 ? 2.016 31.318 15.516 1.00 22.83 105 ILE X CA 1
ATOM 794 C C . ILE A 1 105 ? 3.344 30.572 15.559 1.00 21.48 105 ILE X C 1
ATOM 795 O O . ILE A 1 105 ? 3.400 29.338 15.626 1.00 23.32 105 ILE X O 1
ATOM 800 N N . ILE A 1 106 ? 4.403 31.334 15.469 1.00 22.20 106 ILE X N 1
ATOM 801 C CA . ILE A 1 106 ? 5.728 30.839 15.692 1.00 23.53 106 ILE X CA 1
ATOM 802 C C . ILE A 1 106 ? 6.260 31.595 16.895 1.00 22.76 106 ILE X C 1
ATOM 803 O O . ILE A 1 106 ? 6.133 32.840 16.979 1.00 25.08 106 ILE X O 1
ATOM 808 N N . VAL A 1 107 ? 6.919 30.856 17.790 1.00 23.41 107 VAL X N 1
ATOM 809 C CA . VAL A 1 107 ? 7.547 31.416 18.976 1.00 24.02 107 VAL X CA 1
ATOM 810 C C . VAL A 1 107 ? 9.024 31.087 18.874 1.00 23.77 107 VAL X C 1
ATOM 811 O O . VAL A 1 107 ? 9.410 29.915 18.683 1.00 24.06 107 VAL X O 1
ATOM 815 N N . THR A 1 108 ? 9.891 32.053 19.063 1.00 26.88 108 THR X N 1
ATOM 816 C CA . THR A 1 108 ? 11.295 31.726 19.114 1.00 27.42 108 THR X CA 1
ATOM 817 C C . THR A 1 108 ? 11.895 32.316 20.355 1.00 28.29 108 THR X C 1
ATOM 818 O O . THR A 1 108 ? 11.511 33.408 20.780 1.00 28.92 108 THR X O 1
ATOM 822 N N . VAL A 1 1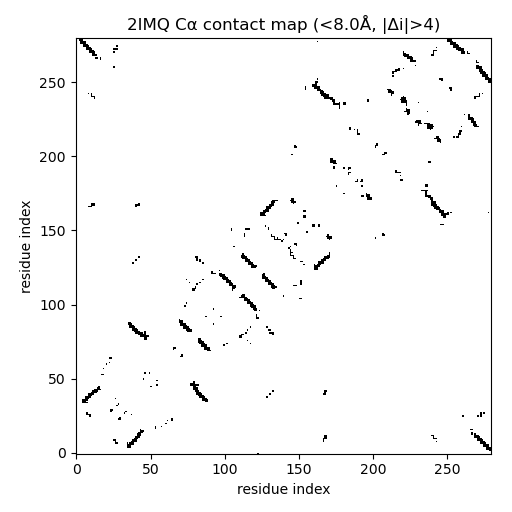09 ? 12.841 31.595 20.943 1.00 27.25 109 VAL X N 1
ATOM 823 C CA . VAL A 1 109 ? 13.308 31.914 22.272 1.00 29.31 109 VAL X CA 1
ATOM 824 C C . VAL A 1 109 ? 14.764 32.401 22.276 1.00 30.38 109 VAL X C 1
ATOM 825 O O . VAL A 1 109 ? 15.228 32.984 23.276 1.00 33.03 109 VAL X O 1
ATOM 829 N N . ASP A 1 110 ? 15.462 32.228 21.148 1.00 29.54 110 ASP X N 1
ATOM 830 C CA . ASP A 1 110 ? 16.871 32.607 21.015 1.00 30.20 110 ASP X CA 1
ATOM 831 C C . ASP A 1 110 ? 17.093 33.557 19.819 1.00 29.38 110 ASP X C 1
ATOM 832 O O . ASP A 1 110 ? 16.325 33.569 18.862 1.00 30.45 110 ASP X O 1
ATOM 837 N N . ASP A 1 111 ? 18.195 34.309 19.825 1.00 30.98 111 ASP X N 1
ATOM 838 C CA . ASP A 1 111 ? 18.425 35.261 18.739 1.00 31.34 111 ASP X CA 1
ATOM 839 C C . ASP A 1 111 ? 18.722 34.645 17.358 1.00 32.26 111 ASP X C 1
ATOM 840 O O . ASP A 1 111 ? 18.578 35.294 16.334 1.00 34.31 111 ASP X O 1
ATOM 845 N N . GLN A 1 112 ? 19.065 33.357 17.312 1.00 32.18 112 GLN X N 1
ATOM 846 C CA . GLN A 1 112 ? 19.255 32.688 16.047 1.00 32.00 112 GLN X CA 1
ATOM 847 C C . GLN A 1 112 ? 17.985 31.984 15.565 1.00 30.43 112 GLN X C 1
ATOM 848 O O . GLN A 1 112 ? 17.983 31.363 14.508 1.00 31.54 112 GLN X O 1
ATOM 854 N N . LYS A 1 113 ? 16.928 32.060 16.372 1.00 30.22 113 LYS X N 1
ATOM 855 C CA . LYS A 1 113 ? 15.629 31.484 16.027 1.00 30.17 113 LYS X CA 1
ATOM 856 C C . LYS A 1 113 ? 15.703 29.967 15.799 1.00 28.18 113 LYS X C 1
ATOM 857 O O . LYS A 1 113 ? 14.962 29.459 14.972 1.00 27.42 113 LYS X O 1
ATOM 863 N N . LYS A 1 114 ? 16.569 29.274 16.550 1.00 26.14 114 LYS X N 1
ATOM 864 C CA . LYS A 1 114 ? 16.705 27.803 16.445 1.00 26.25 114 LYS X CA 1
ATOM 865 C C . LYS A 1 114 ? 15.828 27.032 17.401 1.00 24.20 114 LYS X C 1
ATOM 866 O O . LYS A 1 114 ? 15.591 25.852 17.174 1.00 25.80 114 LYS X O 1
ATOM 872 N N . SER A 1 115 ? 15.372 27.654 18.464 1.00 22.24 115 SER X N 1
ATOM 873 C CA . SER A 1 115 ? 14.530 27.010 19.476 1.00 20.34 115 SER X CA 1
ATOM 874 C C . SER A 1 115 ? 13.222 27.776 19.669 1.00 19.52 115 SER X C 1
ATOM 875 O O . SER A 1 115 ? 13.150 28.996 19.409 1.00 22.39 115 SER X O 1
ATOM 878 N N . GLY A 1 116 ? 12.182 27.069 20.063 1.00 19.17 116 GLY X N 1
ATOM 879 C CA . GLY A 1 116 ? 10.882 27.637 20.297 1.00 18.25 116 GLY X CA 1
ATOM 880 C C . GLY A 1 116 ? 9.847 26.631 19.874 1.00 17.29 116 GLY X C 1
ATOM 881 O O . GLY A 1 116 ? 9.966 25.467 20.235 1.00 18.34 116 GLY X O 1
ATOM 882 N N . GLY A 1 117 ? 8.854 27.082 19.126 1.00 17.62 117 GLY X N 1
ATOM 883 C CA . GLY A 1 117 ? 7.870 26.206 18.645 1.00 16.63 117 GLY X CA 1
ATOM 884 C C . GLY A 1 117 ? 6.913 26.866 17.693 1.00 17.90 117 GLY X C 1
ATOM 885 O O . GLY A 1 117 ? 7.036 28.067 17.345 1.00 19.72 117 GLY X O 1
ATOM 886 N N . ILE A 1 118 ? 5.958 26.067 17.265 1.00 16.63 118 ILE X N 1
ATOM 887 C CA . ILE A 1 118 ? 4.894 26.435 16.276 1.00 17.39 118 ILE X CA 1
ATOM 888 C C . ILE A 1 118 ? 3.595 25.940 16.813 1.00 16.68 118 ILE X C 1
ATOM 889 O O . ILE A 1 118 ? 3.511 24.791 17.288 1.00 17.89 118 ILE X O 1
ATOM 894 N N . VAL A 1 119 ? 2.540 26.764 16.709 1.00 17.46 119 VAL X N 1
ATOM 895 C CA . VAL A 1 119 ? 1.219 26.283 17.013 1.00 17.73 119 VAL X CA 1
ATOM 896 C C . VAL A 1 119 ? 0.292 26.588 15.836 1.00 18.75 119 VAL X C 1
ATOM 897 O O . VAL A 1 119 ? 0.191 27.728 15.452 1.00 20.28 119 VAL X O 1
ATOM 901 N N . THR A 1 120 ? -0.377 25.583 15.332 1.00 17.79 120 THR X N 1
ATOM 902 C CA . THR A 1 120 ? -1.400 25.752 14.275 1.00 18.54 120 THR X CA 1
ATOM 903 C C . THR A 1 120 ? -2.709 25.318 14.844 1.00 17.40 120 THR X C 1
ATOM 904 O O . THR A 1 120 ? -2.851 24.222 15.388 1.00 19.77 120 THR X O 1
ATOM 908 N N . SER A 1 121 ? -3.733 26.182 14.678 1.00 19.85 121 SER X N 1
ATOM 909 C CA . SER A 1 121 ? -5.037 25.950 15.241 1.00 19.64 121 SER X CA 1
ATOM 910 C C . SER A 1 121 ? -6.128 26.207 14.189 1.00 20.78 121 SER X C 1
ATOM 911 O O . SER A 1 121 ? -5.961 26.993 13.297 1.00 20.88 121 SER X O 1
ATOM 914 N N . PHE A 1 122 ? -7.237 25.563 14.373 1.00 20.22 122 PHE X N 1
ATOM 915 C CA . PHE A 1 122 ? -8.398 25.667 13.422 1.00 19.98 122 PHE X CA 1
ATOM 916 C C . PHE A 1 122 ? -9.622 25.083 14.047 1.00 20.73 122 PHE X C 1
ATOM 917 O O . PHE A 1 122 ? -9.573 24.293 15.001 1.00 22.94 122 PHE X O 1
ATOM 925 N N . THR A 1 123 ? -10.775 25.495 13.513 1.00 22.18 123 THR X N 1
ATOM 926 C CA . THR A 1 123 ? -12.014 25.067 14.082 1.00 23.97 123 THR X CA 1
ATOM 927 C C . THR A 1 123 ? -12.830 24.322 13.054 1.00 23.87 123 THR X C 1
ATOM 928 O O . THR A 1 123 ? -12.985 24.779 11.926 1.00 25.00 123 THR X O 1
ATOM 932 N N . ILE A 1 124 ? -13.358 23.171 13.453 1.00 23.58 124 ILE X N 1
ATOM 933 C CA . ILE A 1 124 ? -14.323 22.423 12.656 1.00 25.51 124 ILE X CA 1
ATOM 934 C C . ILE A 1 124 ? -15.449 21.998 13.563 1.00 25.74 124 ILE X C 1
ATOM 935 O O . ILE A 1 124 ? -15.235 21.598 14.701 1.00 27.11 124 ILE X O 1
ATOM 940 N N . TYR A 1 125 ? -16.680 22.132 13.058 1.00 26.53 125 TYR X N 1
ATOM 941 C CA . TYR A 1 125 ? -17.858 21.782 13.821 1.00 26.63 125 TYR X CA 1
ATOM 942 C C . TYR A 1 125 ? -17.898 22.511 15.158 1.00 25.76 125 TYR X C 1
ATOM 943 O O . TYR A 1 125 ? -18.283 21.950 16.195 1.00 27.75 125 TYR X O 1
ATOM 952 N N . ASN A 1 126 ? -17.446 23.748 15.123 1.00 25.56 126 ASN X N 1
ATOM 953 C CA . ASN A 1 126 ? -17.402 24.593 16.269 1.00 26.94 126 ASN X CA 1
ATOM 954 C C . ASN A 1 126 ? -16.530 24.101 17.439 1.00 27.17 126 ASN X C 1
ATOM 955 O O . ASN A 1 126 ? -16.705 24.532 18.553 1.00 28.93 126 ASN X O 1
ATOM 960 N N . LYS A 1 127 ? -15.574 23.225 17.144 1.00 26.05 127 LYS X N 1
ATOM 961 C CA . LYS A 1 127 ? -14.566 22.762 18.103 1.00 25.14 127 LYS X CA 1
ATOM 962 C C . LYS A 1 127 ? -13.197 23.177 17.622 1.00 25.16 127 LYS X C 1
ATOM 963 O O . LYS A 1 127 ? -12.880 22.997 16.446 1.00 24.69 127 LYS X O 1
ATOM 969 N N . ARG A 1 128 ? -12.387 23.697 18.550 1.00 22.73 128 ARG X N 1
ATOM 970 C CA . ARG A 1 128 ? -11.080 24.233 18.212 1.00 23.28 128 ARG X CA 1
ATOM 971 C C . ARG A 1 128 ? -9.974 23.237 18.483 1.00 20.68 128 ARG X C 1
ATOM 972 O O . ARG A 1 128 ? -9.868 22.725 19.567 1.00 22.06 128 ARG X O 1
ATOM 980 N N . PHE A 1 129 ? -9.222 22.948 17.431 1.00 20.46 129 PHE X N 1
ATOM 981 C CA . PHE A 1 129 ? -8.013 22.083 17.476 1.00 18.81 129 PHE X CA 1
ATOM 982 C C . PHE A 1 129 ? -6.767 22.939 17.498 1.00 18.99 129 PHE X C 1
ATOM 983 O O . PHE A 1 129 ? -6.688 23.929 16.781 1.00 19.28 129 PHE X O 1
ATOM 991 N N . SER A 1 130 ? -5.762 22.530 18.284 1.00 17.38 130 SER X N 1
ATOM 992 C CA . SER A 1 130 ? -4.450 23.147 18.249 1.00 17.72 130 SER X CA 1
ATOM 993 C C . SER A 1 130 ? -3.430 22.028 18.223 1.00 16.36 130 SER X C 1
ATOM 994 O O . SER A 1 130 ? -3.532 21.103 18.977 1.00 18.54 130 SER X O 1
ATOM 997 N N . PHE A 1 131 ? -2.484 22.221 17.347 1.00 16.50 131 PHE X N 1
ATOM 998 C CA . PHE A 1 131 ? -1.290 21.367 17.208 1.00 15.96 131 PHE X CA 1
ATOM 999 C C . PHE A 1 131 ? -0.021 22.163 17.420 1.00 16.20 131 PHE X C 1
ATOM 1000 O O . PHE A 1 131 ? 0.197 23.172 16.754 1.00 16.84 131 PHE X O 1
ATOM 1008 N N . THR A 1 132 ? 0.816 21.719 18.362 1.00 15.03 132 THR X N 1
ATOM 1009 C CA . THR A 1 132 ? 2.062 22.336 18.693 1.00 15.21 132 THR X CA 1
ATOM 1010 C C . THR A 1 132 ? 3.207 21.395 18.405 1.00 14.10 132 THR X C 1
ATOM 1011 O O . THR A 1 132 ? 3.133 20.218 18.686 1.00 14.12 132 THR X O 1
ATOM 1015 N N . THR A 1 133 ? 4.275 21.983 17.906 1.00 14.27 133 THR X N 1
ATOM 1016 C CA . THR A 1 133 ? 5.602 21.338 18.002 1.00 14.22 133 THR X CA 1
ATOM 1017 C C . THR A 1 133 ? 6.615 22.308 18.626 1.00 14.42 133 THR X C 1
ATOM 1018 O O . THR A 1 133 ? 6.402 23.527 18.617 1.00 16.41 133 THR X O 1
ATOM 1022 N N . SER A 1 134 ? 7.710 21.786 19.164 1.00 14.30 134 SER X N 1
ATOM 1023 C CA . SER A 1 134 ? 8.679 22.614 19.825 1.00 13.98 134 SER X CA 1
ATOM 1024 C C . SER A 1 134 ? 10.038 21.978 19.738 1.00 14.43 134 SER X C 1
ATOM 1025 O O . SER A 1 134 ? 10.182 20.778 19.460 1.00 16.18 134 SER X O 1
ATOM 1028 N N . ARG A 1 135 ? 11.036 22.788 20.027 1.00 14.30 135 ARG X N 1
ATOM 1029 C CA . ARG A 1 135 ? 12.441 22.358 19.885 1.00 15.85 135 ARG X CA 1
ATOM 1030 C C . ARG A 1 135 ? 13.273 23.180 20.842 1.00 16.91 135 ARG X C 1
ATOM 1031 O O . ARG A 1 135 ? 13.168 24.414 20.864 1.00 18.20 135 ARG X O 1
ATOM 1039 N N . MET A 1 136 ? 14.057 22.519 21.664 1.00 16.21 136 MET X N 1
ATOM 1040 C CA . MET A 1 136 ? 14.952 23.205 22.594 1.00 17.53 136 MET X CA 1
ATOM 1041 C C . MET A 1 136 ? 16.292 22.478 22.574 1.00 17.55 136 MET X C 1
ATOM 1042 O O . MET A 1 136 ? 16.358 21.253 22.421 1.00 20.26 136 MET X O 1
ATOM 1047 N N . SER A 1 137 ? 17.365 23.243 22.800 1.00 20.14 137 SER X N 1
ATOM 1048 C CA . SER A 1 137 ? 18.730 22.706 22.933 1.00 20.71 137 SER X CA 1
ATOM 1049 C C . SER A 1 137 ? 19.066 22.438 24.390 1.00 18.50 137 SER X C 1
ATOM 1050 O O . SER A 1 137 ? 18.555 23.124 25.252 1.00 22.45 137 SER X O 1
ATOM 1053 N N . ASP A 1 138 ? 19.948 21.519 24.672 1.00 18.58 138 ASP X N 1
ATOM 1054 C CA . ASP A 1 138 ? 20.398 21.286 26.011 1.00 19.40 138 ASP X CA 1
ATOM 1055 C C . ASP A 1 138 ? 21.012 22.504 26.631 1.00 18.10 138 ASP X C 1
ATOM 1056 O O . ASP A 1 138 ? 20.929 22.680 27.819 1.00 18.80 138 ASP X O 1
ATOM 1061 N N . GLU A 1 139 ? 21.651 23.346 25.841 1.00 19.37 139 GLU X N 1
ATOM 1062 C CA . GLU A 1 139 ? 22.569 24.388 26.386 1.00 22.35 139 GLU X CA 1
ATOM 1063 C C . GLU A 1 139 ? 21.857 25.744 26.603 1.00 21.62 139 GLU X C 1
ATOM 1064 O O . GLU A 1 139 ? 22.353 26.587 27.314 1.00 23.78 139 GLU X O 1
ATOM 1070 N N . ASP A 1 140 ? 20.644 25.893 26.071 1.00 21.44 140 ASP X N 1
ATOM 1071 C CA . ASP A 1 140 ? 19.908 27.129 26.079 1.00 23.74 140 ASP X CA 1
ATOM 1072 C C . ASP A 1 140 ? 19.499 27.702 27.431 1.00 22.22 140 ASP X C 1
ATOM 1073 O O . ASP A 1 140 ? 19.058 26.920 28.285 1.00 21.14 140 ASP X O 1
ATOM 1078 N N . VAL A 1 141 ? 19.574 29.017 27.611 1.00 23.13 141 VAL X N 1
ATOM 1079 C CA . VAL A 1 141 ? 18.914 29.743 28.622 1.00 23.61 141 VAL X CA 1
ATOM 1080 C C .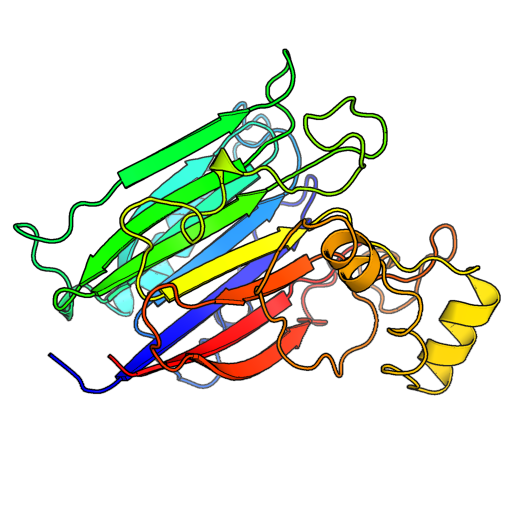 VAL A 1 141 ? 17.510 29.867 28.115 1.00 24.03 141 VAL X C 1
ATOM 1081 O O . VAL A 1 141 ? 17.340 30.125 26.925 1.00 27.79 141 VAL X O 1
ATOM 1085 N N . THR A 1 142 ? 16.513 29.779 28.994 1.00 23.18 142 THR X N 1
ATOM 1086 C CA . THR A 1 142 ? 15.150 29.594 28.647 1.00 23.62 142 THR X CA 1
ATOM 1087 C C . THR A 1 142 ? 14.216 30.293 29.660 1.00 22.52 142 THR X C 1
AT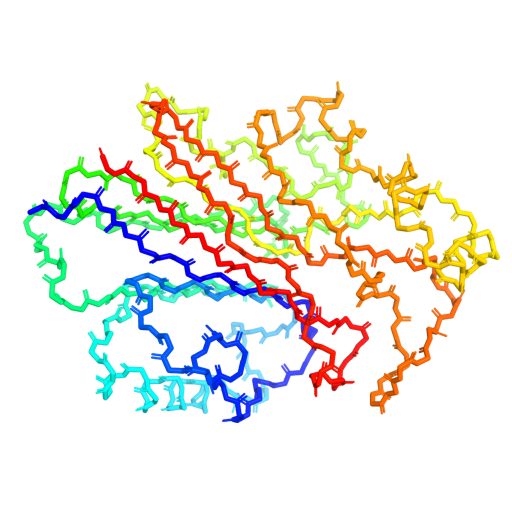OM 1088 O O . THR A 1 142 ? 14.615 30.476 30.838 1.00 21.00 142 THR X O 1
ATOM 1092 N N . SER A 1 143 ? 12.951 30.571 29.315 1.00 23.25 143 SER X N 1
ATOM 1093 C CA . SER A 1 143 ? 11.990 31.057 30.302 1.00 21.73 143 SER X CA 1
ATOM 1094 C C . SER A 1 143 ? 11.704 30.102 31.456 1.00 21.55 143 SER X C 1
ATOM 1095 O O . SER A 1 143 ? 11.321 30.492 32.578 1.00 24.24 143 SER X O 1
ATOM 1098 N N . THR A 1 144 ? 11.988 28.827 31.258 1.00 17.71 144 THR X N 1
ATOM 1099 C CA . THR A 1 144 ? 11.765 27.848 32.296 1.00 18.45 144 THR X CA 1
ATOM 1100 C C . THR A 1 144 ? 13.002 27.566 33.146 1.00 17.01 144 THR X C 1
ATOM 1101 O O . THR A 1 144 ? 12.917 26.878 34.149 1.00 18.13 144 THR X O 1
ATOM 1105 N N . ASN A 1 145 ? 14.164 27.982 32.682 1.00 15.88 145 ASN X N 1
ATOM 1106 C CA . ASN A 1 145 ? 15.443 27.527 33.242 1.00 15.69 145 ASN X CA 1
ATOM 1107 C C . ASN A 1 145 ? 15.589 26.012 33.262 1.00 14.72 145 ASN X C 1
ATOM 1108 O O . ASN A 1 145 ? 16.314 25.486 34.101 1.00 15.46 145 ASN X O 1
ATOM 1113 N N . THR A 1 146 ? 14.959 25.366 32.315 1.00 14.72 146 THR X N 1
ATOM 1114 C CA . THR A 1 146 ? 15.169 23.955 32.034 1.00 13.00 146 THR X CA 1
ATOM 1115 C C . THR A 1 146 ? 15.525 23.763 30.585 1.00 13.72 146 THR X C 1
ATOM 1116 O O . THR A 1 146 ? 15.417 24.652 29.758 1.00 16.28 146 THR X O 1
ATOM 1120 N N . LYS A 1 147 ? 15.912 22.540 30.233 1.00 13.84 147 LYS X N 1
ATOM 1121 C CA . LYS A 1 147 ? 16.250 22.196 28.886 1.00 14.24 147 LYS X CA 1
ATOM 1122 C C . LYS A 1 147 ? 15.042 21.725 28.092 1.00 13.70 147 LYS X C 1
ATOM 1123 O O . LYS A 1 147 ? 15.177 21.388 26.930 1.00 14.68 147 LYS X O 1
ATOM 1129 N N . TYR A 1 148 ? 13.882 21.654 28.734 1.00 13.03 148 TYR X N 1
ATOM 1130 C CA . TYR A 1 148 ? 12.727 21.015 28.088 1.00 12.43 148 TYR X CA 1
ATOM 1131 C C . TYR A 1 148 ? 12.078 22.005 27.095 1.00 13.24 148 TYR X C 1
ATOM 1132 O O . TYR A 1 148 ? 12.027 23.199 27.301 1.00 15.18 148 TYR X O 1
ATOM 1141 N N . ALA A 1 149 ? 11.515 21.438 26.019 1.00 13.98 149 ALA X N 1
ATOM 1142 C CA . ALA A 1 149 ? 10.943 22.210 24.936 1.00 13.65 149 ALA X CA 1
ATOM 1143 C C . ALA A 1 149 ? 9.498 22.609 25.248 1.00 14.54 149 ALA X C 1
ATOM 1144 O O . ALA A 1 149 ? 8.549 22.260 24.556 1.00 15.89 149 ALA X O 1
ATOM 1146 N N . TYR A 1 150 ? 9.355 23.370 26.312 1.00 16.08 150 TYR X N 1
ATOM 1147 C CA . TYR A 1 150 ? 8.100 23.938 26.736 1.00 16.78 150 TYR X CA 1
ATOM 1148 C C . TYR A 1 150 ? 8.229 25.471 26.797 1.00 17.70 150 TYR X C 1
ATOM 1149 O O . TYR A 1 150 ? 9.262 25.999 27.226 1.00 19.40 150 TYR X O 1
ATOM 1158 N N . ASP A 1 151 ? 7.190 26.170 26.365 1.00 17.99 151 ASP X N 1
ATOM 1159 C CA . ASP A 1 151 ? 7.031 27.570 26.647 1.00 18.90 151 ASP X CA 1
ATOM 1160 C C . ASP A 1 151 ? 5.532 27.781 26.786 1.00 19.19 151 ASP X C 1
ATOM 1161 O O . ASP A 1 151 ? 4.717 27.213 26.045 1.00 18.77 151 ASP X O 1
ATOM 1166 N N . THR A 1 152 ? 5.148 28.682 27.688 1.00 19.60 152 THR X N 1
ATOM 1167 C CA . THR A 1 152 ? 3.704 28.835 27.981 1.00 21.61 152 THR X CA 1
ATOM 1168 C C . THR A 1 152 ? 2.997 29.406 26.774 1.00 21.00 152 THR X C 1
ATOM 1169 O O . THR A 1 152 ? 1.823 29.177 26.616 1.00 21.16 152 THR X O 1
ATOM 1173 N N . ARG A 1 153 ? 3.700 30.150 25.918 1.00 19.37 153 ARG X N 1
ATOM 1174 C CA . ARG A 1 153 ? 3.109 30.721 24.715 1.00 20.75 153 ARG X CA 1
ATOM 1175 C C . ARG A 1 153 ? 2.677 29.690 23.699 1.00 19.92 153 ARG X C 1
ATOM 1176 O O . ARG A 1 153 ? 1.906 29.968 22.808 1.00 21.49 153 ARG X O 1
ATOM 1184 N N . LEU A 1 154 ? 3.192 28.472 23.841 1.00 19.17 154 LEU X N 1
ATOM 1185 C CA . LEU A 1 154 ? 2.895 27.335 22.929 1.00 18.51 154 LEU X CA 1
ATOM 1186 C C . LEU A 1 154 ? 1.766 26.468 23.465 1.00 18.66 154 LEU X C 1
ATOM 1187 O O . LEU A 1 154 ? 1.310 25.537 22.783 1.00 19.93 154 LEU X O 1
ATOM 1192 N N . ASP A 1 155 ? 1.263 26.802 24.657 1.00 18.59 155 ASP X N 1
ATOM 1193 C CA . ASP A 1 155 ? 0.343 25.957 25.406 1.00 19.50 155 ASP X CA 1
ATOM 1194 C C . ASP A 1 155 ? -1.031 26.624 25.391 1.00 20.55 155 ASP X C 1
ATOM 1195 O O . ASP A 1 155 ? -1.355 27.490 26.250 1.00 20.67 155 ASP X O 1
ATOM 1200 N N . TYR A 1 156 ? -1.873 26.186 24.449 1.00 20.72 156 TYR X N 1
ATOM 1201 C CA . TYR A 1 156 ? -3.194 26.768 24.245 1.00 21.83 156 TYR X CA 1
ATOM 1202 C C . TYR A 1 156 ? -4.233 26.216 25.204 1.00 22.08 156 TYR X C 1
ATOM 1203 O O . TYR A 1 156 ? -5.443 26.494 25.065 1.00 24.06 156 TYR X O 1
ATOM 1212 N N . SER A 1 157 ? -3.798 25.457 26.198 1.00 22.88 157 SER X N 1
ATOM 1213 C CA . SER A 1 157 ? -4.651 25.079 27.316 1.00 25.78 157 SER X CA 1
ATOM 1214 C C . SER A 1 157 ? -4.575 26.154 28.413 1.00 26.39 157 SER X C 1
ATOM 1215 O O . SER A 1 157 ? -5.427 26.161 29.308 1.00 29.55 157 SER X O 1
ATOM 1218 N N . LYS A 1 158 ? -3.552 27.022 28.352 1.00 27.63 158 LYS X N 1
ATOM 1219 C CA . LYS A 1 158 ? -3.296 28.083 29.352 1.00 30.52 158 LYS X CA 1
ATOM 1220 C C . LYS A 1 158 ? -3.597 29.370 28.658 1.00 32.11 158 LYS X C 1
ATOM 1221 O O . LYS A 1 158 ? -2.765 30.277 28.614 1.00 35.32 158 LYS X O 1
ATOM 1227 N N . LYS A 1 159 ? -4.735 29.396 27.991 1.00 33.13 159 LYS X N 1
ATOM 1228 C CA . LYS A 1 159 ? -5.262 30.583 27.331 1.00 33.46 159 LYS X CA 1
ATOM 1229 C C . LYS A 1 159 ? -6.569 30.889 28.068 1.00 33.24 159 LYS X C 1
ATOM 1230 O O . LYS A 1 159 ? -7.112 30.045 28.764 1.00 32.36 159 LYS X O 1
ATOM 1236 N N . ASP A 1 160 ? -7.070 32.101 27.907 1.00 33.10 160 ASP X N 1
ATOM 1237 C CA . ASP A 1 160 ? -8.337 32.490 28.543 1.00 32.79 160 ASP X CA 1
ATOM 1238 C C . ASP A 1 160 ? -9.507 31.650 28.001 1.00 31.96 160 ASP X C 1
ATOM 1239 O O . ASP A 1 160 ? -10.449 31.291 28.717 1.00 31.76 160 ASP X O 1
ATOM 1244 N N . ASP A 1 161 ? -9.428 31.350 26.718 1.00 31.85 161 ASP X N 1
ATOM 1245 C CA . ASP A 1 161 ? -10.396 30.525 26.009 1.00 30.37 161 ASP X CA 1
ATOM 1246 C C . ASP A 1 161 ? -9.635 29.342 25.429 1.00 29.58 161 ASP X C 1
ATOM 1247 O O . ASP A 1 161 ? -9.243 29.398 24.253 1.00 29.24 161 ASP X O 1
ATOM 1252 N N . PRO A 1 162 ? -9.420 28.296 26.215 1.00 27.19 162 PRO X N 1
ATOM 1253 C CA . PRO A 1 162 ? -8.531 27.227 25.764 1.00 25.36 162 PRO X CA 1
ATOM 1254 C C . P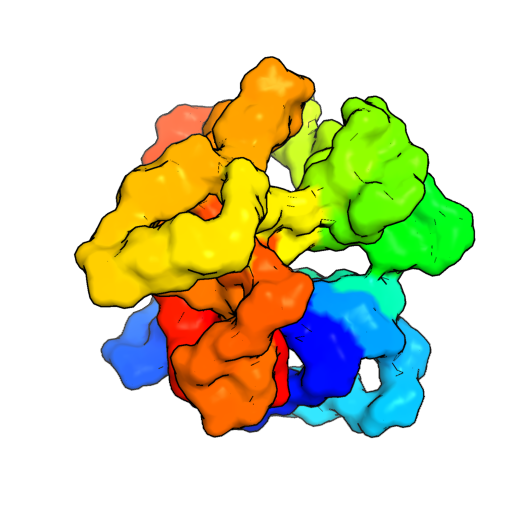RO A 1 162 ? -9.194 26.371 24.694 1.00 25.22 162 PRO X C 1
ATOM 1255 O O . PRO A 1 162 ? -10.430 26.260 24.621 1.00 25.73 162 PRO X O 1
ATOM 1259 N N . SER A 1 163 ? -8.377 25.752 23.845 1.00 23.16 163 SER X N 1
ATOM 1260 C CA . SER A 1 163 ? -8.872 24.950 22.730 1.00 22.26 163 SER X CA 1
ATOM 1261 C C . SER A 1 163 ? -9.579 23.688 23.232 1.00 20.19 163 SER X C 1
ATOM 1262 O O . SER A 1 163 ? -9.345 23.219 24.348 1.00 22.60 163 SER X O 1
ATOM 1265 N N . ASP A 1 164 ? -10.438 23.101 22.399 1.00 21.08 164 ASP X N 1
ATOM 1266 C CA . ASP A 1 164 ? -11.137 21.873 22.760 1.00 20.95 164 ASP X CA 1
ATOM 1267 C C . ASP A 1 164 ? -10.223 20.634 22.678 1.00 19.86 164 ASP X C 1
ATOM 1268 O O . ASP A 1 164 ? -10.286 19.756 23.514 1.00 19.87 164 ASP X O 1
ATOM 1273 N N . PHE A 1 165 ? -9.424 20.554 21.623 1.00 20.26 165 PHE X N 1
ATOM 1274 C CA . PHE A 1 165 ? -8.490 19.398 21.407 1.00 19.14 165 PHE X CA 1
ATOM 1275 C C . PHE A 1 165 ? -7.095 19.919 21.124 1.00 19.24 165 PHE X C 1
ATOM 1276 O O . PHE A 1 165 ? -6.903 20.711 20.191 1.00 20.09 165 PHE X O 1
ATOM 1284 N N . LEU A 1 166 ? -6.145 19.466 21.933 1.00 17.11 166 LEU X N 1
ATOM 1285 C CA . LEU A 1 166 ? -4.776 19.913 21.839 1.00 18.05 166 LEU X CA 1
ATOM 1286 C C . LEU A 1 166 ? -3.829 18.764 21.751 1.00 14.65 166 LEU X C 1
ATOM 1287 O O . LEU A 1 166 ? -3.948 17.774 22.476 1.00 16.69 166 LEU X O 1
ATOM 1292 N N . PHE A 1 167 ? -2.885 18.901 20.855 1.00 16.14 167 PHE X N 1
ATOM 1293 C CA . PHE A 1 167 ? -1.797 17.910 20.655 1.00 15.43 167 PHE X CA 1
ATOM 1294 C C . PHE A 1 167 ? -0.463 18.622 20.611 1.00 15.89 167 PHE X C 1
ATOM 1295 O O . PHE A 1 167 ? -0.346 19.682 20.020 1.00 16.71 167 PHE X O 1
ATOM 1303 N N . TRP A 1 168 ? 0.543 18.024 21.216 1.00 13.82 168 TRP X N 1
ATOM 1304 C CA . TRP A 1 168 ? 1.868 18.580 21.211 1.00 14.69 168 TRP X CA 1
ATOM 1305 C C . TRP A 1 168 ? 2.746 17.409 20.813 1.00 13.15 168 TRP X C 1
ATOM 1306 O O . TRP A 1 168 ? 2.792 16.374 21.484 1.00 14.64 168 TRP X O 1
ATOM 1317 N N . ILE A 1 169 ? 3.435 17.585 19.703 1.00 13.99 169 ILE X N 1
ATOM 1318 C CA . ILE A 1 169 ? 4.187 16.500 19.038 1.00 13.93 169 ILE X CA 1
ATOM 1319 C C . ILE A 1 169 ? 5.571 16.971 18.653 1.00 14.59 169 ILE X C 1
ATOM 1320 O O . ILE A 1 169 ? 5.742 18.077 18.151 1.00 16.88 169 ILE X O 1
ATOM 1325 N N . GLY A 1 170 ? 6.553 16.121 18.908 1.00 14.65 170 GLY X N 1
ATOM 1326 C CA . GLY A 1 170 ? 7.922 16.425 18.569 1.00 15.39 170 GLY X CA 1
ATOM 1327 C C . GLY A 1 170 ? 8.824 15.862 19.637 1.00 13.69 170 GLY X C 1
ATOM 1328 O O . GLY A 1 170 ? 8.400 15.174 20.573 1.00 14.43 170 GLY X O 1
ATOM 1329 N N . ASP A 1 171 ? 10.090 16.172 19.463 1.00 13.66 171 ASP X N 1
ATOM 1330 C CA . ASP A 1 171 ? 11.109 15.819 20.429 1.00 14.21 171 ASP X CA 1
ATOM 1331 C C . ASP A 1 171 ? 11.115 16.921 21.482 1.00 13.80 171 ASP X C 1
ATOM 1332 O O . ASP A 1 171 ? 11.511 18.074 21.190 1.00 16.50 171 ASP X O 1
ATOM 1337 N N . LEU A 1 172 ? 10.626 16.606 22.670 1.00 13.70 172 LEU X N 1
ATOM 1338 C CA . LEU A 1 172 ? 10.482 17.550 23.765 1.00 13.86 172 LEU X CA 1
ATOM 1339 C C . LEU A 1 172 ? 11.781 17.872 24.519 1.00 12.68 172 LEU X C 1
ATOM 1340 O O . LEU A 1 172 ? 11.762 18.632 25.457 1.00 13.73 172 LEU X O 1
ATOM 1345 N N . ASN A 1 173 ? 12.853 17.234 24.109 1.00 12.62 173 ASN X N 1
ATOM 1346 C CA . ASN A 1 173 ? 14.137 17.308 24.788 1.00 12.69 173 ASN X CA 1
ATOM 1347 C C . ASN A 1 173 ? 14.085 16.716 26.163 1.00 13.08 173 ASN X C 1
ATOM 1348 O O . ASN A 1 173 ? 14.820 17.062 27.047 1.00 14.46 173 ASN X O 1
ATOM 1353 N N . VAL A 1 174 ? 13.168 15.779 26.330 1.00 12.45 174 VAL X N 1
ATOM 1354 C CA . VAL A 1 174 ? 13.002 14.931 27.517 1.00 11.88 174 VAL X CA 1
ATOM 1355 C C . VAL A 1 174 ? 13.800 13.615 27.264 1.00 12.34 174 VAL X C 1
ATOM 1356 O O . VAL A 1 174 ? 13.610 12.997 26.229 1.00 12.97 174 VAL X O 1
ATOM 1360 N N . ARG A 1 175 ? 14.592 13.235 28.244 1.00 11.29 175 ARG X N 1
ATOM 1361 C CA . ARG A 1 175 ? 15.448 12.051 28.103 1.00 11.94 175 ARG X CA 1
ATOM 1362 C C . ARG A 1 175 ? 15.296 11.140 29.321 1.00 11.90 175 ARG X C 1
ATOM 1363 O O . ARG A 1 175 ? 14.589 11.460 30.257 1.00 12.44 175 ARG X O 1
ATOM 1371 N N . VAL A 1 176 ? 15.955 9.994 29.242 1.00 12.74 176 VAL X N 1
ATOM 1372 C CA . VAL A 1 176 ? 15.962 9.054 30.333 1.00 12.25 176 VAL X CA 1
ATOM 1373 C C . VAL A 1 176 ? 17.181 9.330 31.180 1.00 13.27 176 VAL X C 1
ATOM 1374 O O . VAL A 1 176 ? 18.314 9.208 30.703 1.00 14.52 176 VAL X O 1
ATOM 1378 N N . GLU A 1 177 ? 16.952 9.661 32.435 1.00 12.45 177 GLU X N 1
ATOM 1379 C CA . GLU A 1 177 ? 17.991 10.076 33.342 1.00 13.52 177 GLU X CA 1
ATOM 1380 C C . GLU A 1 177 ? 18.477 8.875 34.173 1.00 13.99 177 GLU X C 1
ATOM 1381 O O . GLU A 1 177 ? 18.208 8.759 35.351 1.00 16.01 177 GLU X O 1
ATOM 1387 N N . THR A 1 178 ? 19.235 8.013 33.531 1.00 13.78 178 THR X N 1
ATOM 1388 C CA . THR A 1 178 ? 20.014 6.977 34.179 1.00 13.99 178 THR X CA 1
ATOM 1389 C C . THR A 1 178 ? 21.169 6.655 33.270 1.00 13.80 178 THR X C 1
ATOM 1390 O O . THR A 1 178 ? 21.317 7.192 32.173 1.00 15.09 178 THR X O 1
ATOM 1394 N N . ASN A 1 179 ? 22.038 5.753 33.706 1.00 13.14 179 ASN X N 1
ATOM 1395 C CA . ASN A 1 179 ? 23.166 5.403 32.885 1.00 13.15 179 ASN X CA 1
ATOM 1396 C C . ASN A 1 179 ? 22.771 4.423 31.791 1.00 12.59 179 ASN X C 1
ATOM 1397 O O . ASN A 1 179 ? 21.735 3.764 31.853 1.00 12.89 179 ASN X O 1
ATOM 1402 N N . ALA A 1 180 ? 23.617 4.344 30.788 1.00 13.38 180 ALA X N 1
ATOM 1403 C CA . ALA A 1 180 ? 23.336 3.549 29.612 1.00 13.68 180 ALA X CA 1
ATOM 1404 C C . ALA A 1 180 ? 23.268 2.069 29.923 1.00 13.52 180 ALA X C 1
ATOM 1405 O O . ALA A 1 180 ? 22.533 1.323 29.301 1.00 14.50 180 ALA X O 1
ATOM 1407 N N . THR A 1 181 ? 24.089 1.605 30.838 1.00 13.37 181 THR X N 1
ATOM 1408 C CA . THR A 1 181 ? 24.113 0.148 31.142 1.00 13.77 181 THR X CA 1
ATOM 1409 C C . THR A 1 181 ? 22.789 -0.294 31.729 1.00 13.02 181 THR X C 1
ATOM 1410 O O . THR A 1 181 ? 22.182 -1.273 31.262 1.00 13.82 181 THR X O 1
ATOM 1414 N N . HIS A 1 182 ? 22.282 0.455 32.693 1.00 12.95 182 HIS X N 1
ATOM 1415 C CA . HIS A 1 182 ? 21.025 0.127 33.316 1.00 13.04 182 HIS X CA 1
ATOM 1416 C C . HIS A 1 182 ? 19.883 0.252 32.324 1.00 13.33 182 HIS X C 1
ATOM 1417 O O . HIS A 1 182 ? 19.009 -0.588 32.257 1.00 14.53 182 HIS X O 1
ATOM 1424 N N . ALA A 1 183 ? 19.871 1.342 31.565 1.00 12.76 183 ALA X N 1
ATOM 1425 C CA . ALA A 1 183 ? 18.834 1.540 30.587 1.00 12.75 183 ALA X CA 1
ATOM 1426 C C . ALA A 1 183 ? 18.795 0.397 29.566 1.00 13.62 183 ALA X C 1
ATOM 1427 O O . ALA A 1 183 ? 17.717 -0.148 29.271 1.00 13.43 183 ALA X O 1
ATOM 1429 N N . LYS A 1 184 ? 19.958 0.024 29.061 1.00 13.93 184 LYS X N 1
ATOM 1430 C CA . LYS A 1 184 ? 19.995 -1.055 28.082 1.00 14.54 184 LYS X CA 1
ATOM 1431 C C . LYS A 1 184 ? 19.541 -2.392 28.676 1.00 13.90 184 LYS X C 1
ATOM 1432 O O . LYS A 1 184 ? 18.830 -3.170 28.031 1.00 15.93 184 LYS X O 1
ATOM 1438 N N . SER A 1 185 ? 19.906 -2.643 29.926 1.00 14.09 185 SER X N 1
ATOM 1439 C CA . SER A 1 185 ? 19.412 -3.845 30.581 1.00 16.03 185 SER X CA 1
ATOM 1440 C C . SER A 1 185 ? 17.897 -3.853 30.678 1.00 14.80 185 SER X C 1
ATOM 1441 O O . SER A 1 185 ? 17.286 -4.875 30.423 1.00 15.87 185 SER X O 1
ATOM 1444 N N . LEU A 1 186 ? 17.266 -2.729 31.041 1.00 13.83 186 LEU X N 1
ATOM 1445 C CA . LEU A 1 186 ? 15.830 -2.661 31.089 1.00 13.56 186 LEU X CA 1
ATOM 1446 C C . LEU A 1 186 ? 15.193 -2.831 29.723 1.00 13.62 186 LEU X C 1
ATOM 1447 O O . LEU A 1 186 ? 14.189 -3.508 29.591 1.00 15.15 186 LEU X O 1
ATOM 1452 N N . VAL A 1 187 ? 15.814 -2.272 28.685 1.00 13.53 187 VAL X N 1
ATOM 1453 C CA . VAL A 1 187 ? 15.342 -2.499 27.336 1.00 14.64 187 VAL X CA 1
ATOM 1454 C C . VAL A 1 187 ? 15.376 -4.009 27.023 1.00 14.97 187 VAL X C 1
ATOM 1455 O O . VAL A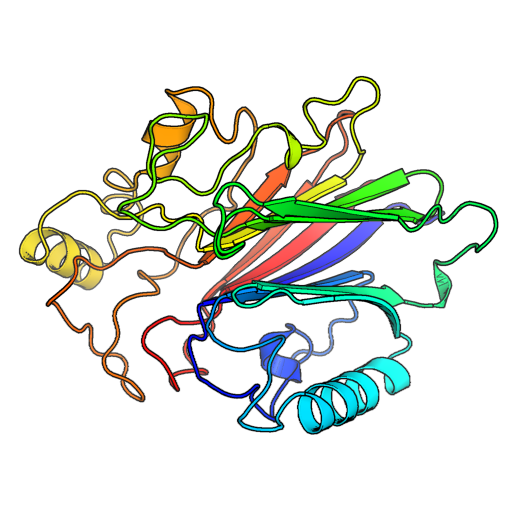 1 187 ? 14.433 -4.573 26.486 1.00 15.74 187 VAL X O 1
ATOM 1459 N N . ASP A 1 188 ? 16.495 -4.654 27.324 1.00 15.69 188 ASP X N 1
ATOM 1460 C CA . ASP A 1 188 ? 16.670 -6.057 26.990 1.00 16.52 188 ASP X CA 1
ATOM 1461 C C . ASP A 1 188 ? 15.633 -6.898 27.729 1.00 17.73 188 ASP X C 1
ATOM 1462 O O . ASP A 1 188 ? 15.196 -7.950 27.231 1.00 20.32 188 ASP X O 1
ATOM 1467 N N . GLN A 1 189 ? 15.231 -6.494 28.907 1.00 17.72 189 GLN X N 1
ATOM 1468 C CA . GLN A 1 189 ? 14.203 -7.161 29.689 1.00 19.96 189 GLN X CA 1
ATOM 1469 C C . GLN A 1 189 ? 12.798 -6.766 29.306 1.00 18.01 189 GLN X C 1
ATOM 1470 O O . GLN A 1 189 ? 11.834 -7.231 29.904 1.00 19.99 189 GLN X O 1
ATOM 1476 N N . ASN A 1 190 ? 12.677 -5.861 28.336 1.00 17.70 190 ASN X N 1
ATOM 1477 C CA . ASN A 1 190 ? 11.398 -5.265 27.974 1.00 17.32 190 ASN X CA 1
ATOM 1478 C C . ASN A 1 190 ? 10.696 -4.618 29.145 1.00 16.69 190 ASN X C 1
ATOM 1479 O O . ASN A 1 190 ? 9.448 -4.610 29.222 1.00 18.97 190 ASN X O 1
ATOM 1484 N N . ASN A 1 191 ? 11.456 -4.054 30.087 1.00 15.54 191 ASN X N 1
ATOM 1485 C CA . ASN A 1 191 ? 10.805 -3.408 31.223 1.00 16.01 191 ASN X CA 1
ATOM 1486 C C . ASN A 1 191 ? 10.651 -1.924 30.910 1.00 14.85 191 ASN X C 1
ATOM 1487 O O . ASN A 1 191 ? 11.375 -1.068 31.396 1.00 15.54 191 ASN X O 1
ATOM 1492 N N . ILE A 1 192 ? 9.666 -1.674 30.076 1.00 15.36 192 ILE X N 1
ATOM 1493 C CA . ILE A 1 192 ? 9.414 -0.327 29.569 1.00 15.15 192 ILE X CA 1
ATOM 1494 C C . ILE A 1 192 ? 8.982 0.591 30.687 1.00 15.32 192 ILE X C 1
ATOM 1495 O O . ILE A 1 192 ? 9.517 1.679 30.820 1.00 14.82 192 ILE X O 1
ATOM 1500 N N . ASP A 1 193 ? 8.069 0.167 31.533 1.00 16.49 193 ASP X N 1
ATOM 1501 C CA . ASP A 1 193 ? 7.590 1.008 32.609 1.00 14.70 193 ASP X CA 1
ATOM 1502 C C . ASP A 1 193 ? 8.704 1.248 33.631 1.00 14.72 193 ASP X C 1
ATOM 1503 O O . ASP A 1 193 ? 8.797 2.320 34.223 1.00 15.51 193 ASP X O 1
ATOM 1508 N N . GLY A 1 194 ? 9.584 0.282 33.803 1.00 14.40 194 GLY X N 1
ATOM 1509 C CA . GLY A 1 194 ? 10.702 0.430 34.704 1.00 14.57 194 GLY X CA 1
ATOM 1510 C C . GLY A 1 194 ? 11.662 1.466 34.198 1.00 14.13 194 GLY X C 1
ATOM 1511 O O . GLY A 1 194 ? 12.200 2.275 34.974 1.00 15.02 194 GLY X O 1
ATOM 1512 N N . LEU A 1 195 ? 11.920 1.480 32.911 1.00 13.38 195 LEU X N 1
ATOM 1513 C CA . LEU A 1 195 ? 12.809 2.480 32.316 1.00 12.87 195 LEU X CA 1
ATOM 1514 C C . LEU A 1 195 ? 12.138 3.864 32.292 1.00 13.08 195 LEU X C 1
ATOM 1515 O O . LEU A 1 195 ? 12.776 4.900 32.543 1.00 13.04 195 LEU X O 1
ATOM 1520 N N A MET A 1 196 ? 10.843 3.866 32.039 0.50 13.61 196 MET X N 1
ATOM 1521 N N B MET A 1 196 ? 10.857 3.876 31.990 0.50 13.91 196 MET X N 1
ATOM 1522 C CA A MET A 1 196 ? 10.048 5.086 32.053 0.50 13.56 196 MET X CA 1
ATOM 1523 C CA B MET A 1 196 ? 10.078 5.098 32.061 0.50 14.13 196 MET X CA 1
ATOM 1524 C C A MET A 1 196 ? 10.057 5.764 33.400 0.50 13.24 196 MET X C 1
ATOM 1525 C C B MET A 1 196 ? 10.146 5.777 33.395 0.50 13.69 196 MET X C 1
ATOM 1526 O O A MET A 1 196 ? 9.830 6.966 33.505 0.50 13.82 196 MET X O 1
ATOM 1527 O O B MET A 1 196 ? 10.078 6.998 33.480 0.50 14.09 196 MET X O 1
ATOM 1536 N N . ALA A 1 197 ? 10.351 5.035 34.469 1.00 13.53 197 ALA X N 1
ATOM 1537 C CA . ALA A 1 197 ? 10.504 5.643 35.791 1.00 15.42 197 ALA X CA 1
ATOM 1538 C C . ALA A 1 197 ? 11.622 6.709 35.821 1.00 14.36 197 ALA X C 1
ATOM 1539 O O . ALA A 1 197 ? 11.551 7.625 36.594 1.00 16.91 197 ALA X O 1
ATOM 1541 N N . PHE A 1 198 ? 12.593 6.608 34.922 1.00 13.04 198 PHE X N 1
ATOM 1542 C CA . PHE A 1 198 ? 13.747 7.528 34.824 1.00 13.63 198 PHE X CA 1
ATOM 1543 C C . PHE A 1 198 ? 13.525 8.611 33.769 1.00 13.34 198 PHE X C 1
ATOM 1544 O O . PHE A 1 198 ? 14.349 9.508 33.642 1.00 13.95 198 PHE X O 1
ATOM 1552 N N . ASP A 1 199 ? 12.441 8.537 33.007 1.00 12.31 199 ASP X N 1
ATOM 1553 C CA . ASP A 1 199 ? 12.155 9.509 32.011 1.00 12.43 199 ASP X CA 1
ATOM 1554 C C . ASP A 1 199 ? 11.829 10.855 32.667 1.00 11.97 199 ASP X C 1
ATOM 1555 O O . ASP A 1 199 ? 11.206 10.940 33.707 1.00 13.76 199 ASP X O 1
ATOM 1560 N N . GLN A 1 200 ? 12.253 11.915 31.979 1.00 12.62 200 GLN X N 1
ATOM 1561 C CA . GLN A 1 200 ? 12.157 13.288 32.552 1.00 12.51 200 GLN X CA 1
ATOM 1562 C C . GLN A 1 200 ? 10.806 13.975 32.383 1.00 12.27 200 GLN X C 1
ATOM 1563 O O . GLN A 1 200 ? 10.613 15.031 32.931 1.00 13.71 200 GLN X O 1
ATOM 1569 N N . LEU A 1 201 ? 9.839 13.384 31.687 1.00 12.83 201 LEU X N 1
ATOM 1570 C CA . LEU A 1 201 ? 8.573 14.094 31.512 1.00 12.92 201 LEU X CA 1
ATOM 1571 C C . LEU A 1 201 ? 7.944 14.353 32.864 1.00 13.21 201 LEU X C 1
ATOM 1572 O O . LEU A 1 201 ? 7.429 15.441 33.123 1.00 13.82 201 LEU X O 1
ATOM 1577 N N . LYS A 1 202 ? 7.956 13.385 33.771 1.00 14.55 202 LYS X N 1
ATOM 1578 C CA . LYS A 1 202 ? 7.370 13.617 35.083 1.00 15.40 202 LYS X CA 1
ATOM 1579 C C . LYS A 1 202 ? 8.077 14.691 35.869 1.00 15.74 202 LYS X C 1
ATOM 1580 O O . LYS A 1 202 ? 7.463 15.378 36.656 1.00 17.18 202 LYS X O 1
ATOM 1586 N N . LYS A 1 203 ? 9.377 14.821 35.644 1.00 15.41 203 LYS X N 1
ATOM 1587 C CA . LYS A 1 203 ? 10.174 15.914 36.271 1.00 16.29 203 LYS X CA 1
ATOM 1588 C C . LYS A 1 203 ? 9.787 17.258 35.711 1.00 15.25 203 LYS X C 1
ATOM 1589 O O . LYS A 1 203 ? 9.587 18.209 36.474 1.00 17.45 203 LYS X O 1
ATOM 1595 N N . ALA A 1 204 ? 9.619 17.345 34.404 1.00 14.61 204 ALA X N 1
ATOM 1596 C CA . ALA A 1 204 ? 9.112 18.548 33.785 1.00 15.22 204 ALA X CA 1
ATOM 1597 C C . ALA A 1 204 ? 7.747 18.918 34.346 1.00 15.18 204 ALA X C 1
ATOM 1598 O O . ALA A 1 204 ? 7.519 20.065 34.712 1.00 15.70 204 ALA X O 1
ATOM 1600 N N . LYS A 1 205 ? 6.865 17.930 34.475 1.00 14.99 205 LYS X N 1
ATOM 1601 C CA . LYS A 1 205 ? 5.559 18.211 35.044 1.00 16.97 205 LYS X CA 1
ATOM 1602 C C . LYS A 1 205 ? 5.594 18.633 36.504 1.00 18.35 205 LYS X C 1
ATOM 1603 O O . LYS A 1 205 ? 4.817 19.501 36.889 1.00 19.98 205 LYS X O 1
ATOM 1609 N N . GLU A 1 206 ? 6.507 18.091 37.283 1.00 19.75 206 GLU X N 1
ATOM 1610 C CA . GLU A 1 206 ? 6.686 18.517 38.676 1.00 22.46 206 GLU X CA 1
ATOM 1611 C C . GLU A 1 206 ? 7.059 19.993 38.744 1.00 22.08 206 GLU X C 1
ATOM 1612 O O . GLU A 1 206 ? 6.690 20.694 39.703 1.00 24.88 206 GLU X O 1
ATOM 1618 N N . GLN A 1 207 ? 7.799 20.441 37.732 1.00 22.50 207 GLN X N 1
ATOM 1619 C CA A GLN A 1 207 ? 8.215 21.853 37.560 0.50 23.25 207 GLN X CA 1
ATOM 1620 C CA B GLN A 1 207 ? 8.246 21.812 37.578 0.50 22.64 207 GLN X CA 1
ATOM 1621 C C . GLN A 1 207 ? 7.170 22.678 36.855 1.00 22.94 207 GLN X C 1
ATOM 1622 O O . GLN A 1 207 ? 7.415 23.805 36.460 1.00 25.12 207 GLN X O 1
ATOM 1633 N N . LYS A 1 208 ? 5.963 22.151 36.701 1.00 21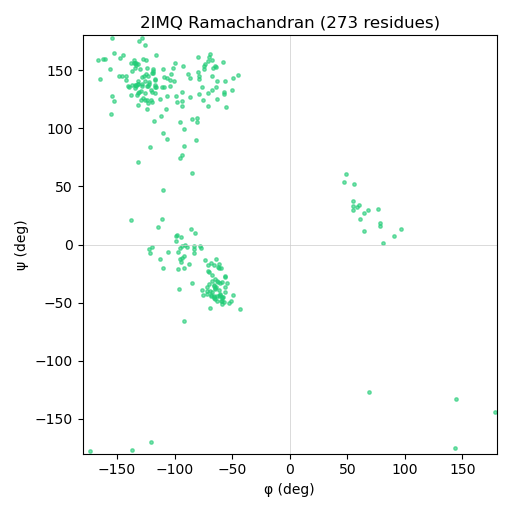.88 208 LYS X N 1
ATOM 1634 C CA . LYS A 1 208 ? 4.843 22.850 36.089 1.00 22.38 208 LYS X CA 1
ATOM 1635 C C . LYS A 1 208 ? 4.975 23.140 34.597 1.00 22.08 208 LYS X C 1
ATOM 1636 O O . LYS A 1 208 ? 4.380 24.063 34.021 1.00 24.98 208 LYS X O 1
ATOM 1642 N N . LEU A 1 209 ? 5.702 22.262 33.943 1.00 18.09 209 LEU X N 1
ATOM 1643 C CA . LEU A 1 209 ? 5.765 22.282 32.487 1.00 18.70 209 LEU X CA 1
ATOM 1644 C C . LEU A 1 209 ? 4.863 21.122 32.030 1.00 18.74 209 LEU X C 1
ATOM 1645 O O . LEU A 1 209 ? 4.674 20.096 32.707 1.00 22.90 209 LEU X O 1
ATOM 1650 N N . PHE A 1 210 ? 4.223 21.318 30.904 1.00 18.70 210 PHE X N 1
ATOM 1651 C CA . PHE A 1 210 ? 3.352 20.292 30.339 1.00 20.23 210 PHE X CA 1
ATOM 1652 C C . PHE A 1 210 ? 2.251 19.927 31.343 1.00 20.96 210 PHE X C 1
ATOM 1653 O O . PHE A 1 210 ? 1.796 18.768 31.359 1.00 20.59 210 PHE X O 1
ATOM 1661 N N . ASP A 1 211 ? 1.819 20.937 32.150 1.00 23.45 211 ASP X N 1
ATOM 1662 C CA . ASP A 1 211 ? 0.825 20.787 33.199 1.00 23.71 211 ASP X CA 1
ATOM 1663 C C . ASP A 1 211 ? -0.435 20.199 32.626 1.00 21.94 211 ASP X C 1
ATOM 1664 O O . ASP A 1 211 ? -1.021 20.830 31.771 1.00 24.10 211 ASP X O 1
ATOM 1669 N N . GLY A 1 212 ? -0.888 19.003 33.080 1.00 20.76 212 GLY X N 1
ATOM 1670 C CA . GLY A 1 212 ? -2.173 18.481 32.630 1.00 20.60 212 GLY X CA 1
ATOM 1671 C C . GLY A 1 212 ? -2.203 17.794 31.281 1.00 18.44 212 GLY X C 1
ATOM 1672 O O . GLY A 1 212 ? -3.266 17.384 30.834 1.00 21.23 212 GLY X O 1
ATOM 1673 N N . TRP A 1 213 ? -1.049 17.705 30.636 1.00 17.24 213 TRP X N 1
ATOM 1674 C CA . TRP A 1 213 ? -0.925 17.038 29.359 1.00 16.86 213 TRP X CA 1
ATOM 1675 C C . TRP A 1 213 ? -0.686 15.572 29.607 1.00 18.04 213 TRP X C 1
ATOM 1676 O O . TRP A 1 213 ? 0.011 15.184 30.558 1.00 21.63 213 TRP X O 1
ATOM 1687 N N . THR A 1 214 ? -1.254 14.742 28.755 1.00 16.48 214 THR X N 1
ATOM 1688 C CA . THR A 1 214 ? -1.152 13.311 28.954 1.00 17.79 214 THR X CA 1
ATOM 1689 C C . THR A 1 214 ? -0.411 12.724 27.810 1.00 15.46 214 THR X C 1
ATOM 1690 O O . THR A 1 214 ? -0.658 13.071 26.679 1.00 16.41 214 THR X O 1
ATOM 1694 N N . GLU A 1 215 ? 0.420 11.733 28.094 1.00 16.39 215 GLU X N 1
ATOM 1695 C CA . GLU A 1 215 ? 1.013 10.931 27.052 1.00 15.92 215 GLU X CA 1
ATOM 1696 C C . GLU A 1 215 ? 0.296 9.564 27.019 1.00 16.18 215 GLU X C 1
ATOM 1697 O O . GLU A 1 215 ? 0.011 8.982 28.052 1.00 17.60 215 GLU X O 1
ATOM 1703 N N . PRO A 1 216 ? -0.035 9.063 25.845 1.00 16.48 216 PRO X N 1
ATOM 1704 C CA . PRO A 1 216 ? -0.565 7.695 25.804 1.00 16.76 216 PRO X CA 1
ATOM 1705 C C . PRO A 1 216 ? 0.436 6.719 26.413 1.00 17.38 216 PRO X C 1
ATOM 1706 O O . PRO A 1 216 ? 1.642 7.005 26.490 1.00 17.56 216 PRO X O 1
ATOM 1710 N N . GLN A 1 217 ? -0.060 5.564 26.877 1.00 18.87 217 GLN X N 1
ATOM 1711 C CA . GLN A 1 217 ? 0.867 4.543 27.385 1.00 19.08 217 GLN X CA 1
ATOM 1712 C C . GLN A 1 217 ? 1.909 4.133 26.344 1.00 18.88 217 GLN X C 1
ATOM 1713 O O . GLN A 1 217 ? 1.615 3.859 25.204 1.00 18.80 217 GLN X O 1
ATOM 1719 N N . VAL A 1 218 ? 3.147 4.124 26.799 1.00 19.03 218 VAL X N 1
ATOM 1720 C CA . VAL A 1 218 ? 4.273 3.740 25.976 1.00 18.42 218 VAL X CA 1
ATOM 1721 C C . VAL A 1 218 ? 4.554 2.260 26.190 1.00 17.67 218 VAL X C 1
ATOM 1722 O O . VAL A 1 218 ? 4.812 1.837 27.283 1.00 18.43 218 VAL X O 1
ATOM 1726 N N . THR A 1 219 ? 4.544 1.506 25.106 1.00 18.57 219 THR X N 1
ATOM 1727 C CA . THR A 1 219 ? 4.884 0.082 25.126 1.00 19.29 219 THR X CA 1
ATOM 1728 C C . THR A 1 219 ? 6.062 -0.269 24.258 1.00 18.78 219 THR X C 1
ATOM 1729 O O . THR A 1 219 ? 6.417 -1.441 24.196 1.00 22.21 219 THR X O 1
ATOM 1733 N N . PHE A 1 220 ? 6.624 0.696 23.547 1.00 16.63 220 PHE X N 1
ATOM 1734 C CA . PHE A 1 220 ? 7.703 0.509 22.645 1.00 17.26 220 PHE X CA 1
ATOM 1735 C C . PHE A 1 220 ? 9.000 0.925 23.315 1.00 14.70 220 PHE X C 1
ATOM 1736 O O . PHE A 1 220 ? 9.064 1.766 24.212 1.00 15.14 220 PHE X O 1
ATOM 1744 N N . LYS A 1 221 ? 10.076 0.355 22.789 1.00 16.43 221 LYS X N 1
ATOM 1745 C CA . LYS A 1 221 ? 11.399 0.607 23.259 1.00 16.75 221 LYS X CA 1
ATOM 1746 C C . LYS A 1 221 ? 11.841 2.021 22.882 1.00 14.93 221 LYS X C 1
ATOM 1747 O O . LYS A 1 221 ? 11.244 2.644 22.012 1.00 15.13 221 LYS X O 1
ATOM 1753 N N . PRO A 1 222 ? 12.810 2.557 23.611 1.00 13.63 222 PRO X N 1
ATOM 1754 C CA . PRO A 1 222 ? 13.311 3.874 23.295 1.00 14.14 222 PRO X CA 1
ATOM 1755 C C . PRO A 1 222 ? 13.555 4.051 21.819 1.00 13.37 222 PRO X C 1
ATOM 1756 O O . PRO A 1 222 ? 14.053 3.143 21.150 1.00 14.26 222 PRO X O 1
ATOM 1760 N N . THR A 1 223 ? 13.322 5.260 21.330 1.00 13.58 223 THR X N 1
ATOM 1761 C CA . THR A 1 223 ? 13.412 5.555 19.902 1.00 14.20 223 THR X CA 1
ATOM 1762 C C . THR A 1 223 ? 14.746 6.212 19.497 1.00 13.82 223 THR X C 1
ATOM 1763 O O . THR A 1 223 ? 14.946 6.564 18.332 1.00 16.33 223 THR X O 1
ATOM 1767 N N . TYR A 1 224 ? 15.677 6.298 20.418 1.00 14.08 224 TYR X N 1
ATOM 1768 C CA . TYR A 1 224 ? 16.937 6.927 20.268 1.00 14.18 224 TYR X CA 1
ATOM 1769 C C . TYR A 1 224 ? 17.892 6.298 21.288 1.00 14.29 224 TYR X C 1
ATOM 1770 O O . TYR A 1 224 ? 17.440 5.846 22.332 1.00 15.45 224 TYR X O 1
ATOM 1779 N N . LYS A 1 225 ? 19.172 6.232 21.035 1.00 15.31 225 LYS X N 1
ATOM 1780 C CA . LYS A 1 225 ? 19.851 6.588 19.808 1.00 17.07 225 LYS X CA 1
ATOM 1781 C C . LYS A 1 225 ? 20.286 5.326 19.110 1.00 18.56 225 LYS X C 1
ATOM 1782 O O . LYS A 1 225 ? 20.957 4.497 19.729 1.00 20.13 225 LYS X O 1
ATOM 1788 N N . PHE A 1 226 ? 19.932 5.200 17.843 1.00 19.19 226 PHE X N 1
ATOM 1789 C CA . PHE A 1 226 ? 20.239 4.032 17.037 1.00 21.01 226 PHE X CA 1
ATOM 1790 C C . PHE A 1 226 ? 21.417 4.308 16.124 1.00 23.84 226 PHE X C 1
ATOM 1791 O O . PHE A 1 226 ? 21.679 5.440 15.687 1.00 23.60 226 PHE X O 1
ATOM 1799 N N . LYS A 1 227 ? 22.124 3.236 15.801 1.00 26.50 227 LYS X N 1
ATOM 1800 C CA . LYS A 1 227 ? 23.085 3.326 14.704 1.00 29.25 227 LYS X CA 1
ATOM 1801 C C . LYS A 1 227 ? 22.242 3.309 13.433 1.00 29.85 227 LYS X C 1
ATOM 1802 O O . LYS A 1 227 ? 21.393 2.444 13.297 1.00 30.48 227 LYS X O 1
ATOM 1808 N N . PRO A 1 228 ? 22.365 4.301 12.555 1.00 31.76 228 PRO X N 1
ATOM 1809 C CA . PRO A 1 228 ? 21.500 4.361 11.364 1.00 33.17 228 PRO X CA 1
ATOM 1810 C C . PRO A 1 228 ? 21.403 3.056 10.561 1.00 34.58 228 PRO X C 1
ATOM 1811 O O . PRO A 1 228 ? 22.384 2.312 10.446 1.00 34.41 228 PRO X O 1
ATOM 1815 N N . ASN A 1 229 ? 20.217 2.778 10.033 1.00 35.66 229 ASN X N 1
ATOM 1816 C CA . ASN A 1 229 ? 19.923 1.546 9.268 1.00 35.82 229 ASN X CA 1
ATOM 1817 C C . ASN A 1 229 ? 20.008 0.212 10.030 1.00 36.64 229 ASN X C 1
ATOM 1818 O O . ASN A 1 229 ? 19.941 -0.857 9.412 1.00 37.80 229 ASN X O 1
ATOM 1823 N N . THR A 1 230 ? 20.106 0.275 11.365 1.00 35.33 230 THR X N 1
ATOM 1824 C CA . THR A 1 230 ? 20.108 -0.915 12.226 1.00 34.79 230 THR X CA 1
ATOM 1825 C C . THR A 1 230 ? 19.065 -0.732 13.297 1.00 33.43 230 THR X C 1
ATOM 1826 O O . THR A 1 230 ? 18.406 0.329 13.336 1.00 34.61 230 THR X O 1
ATOM 1830 N N . ASP A 1 231 ? 18.906 -1.763 14.135 1.00 31.60 231 ASP X N 1
ATOM 1831 C CA . ASP A 1 231 ? 18.099 -1.731 15.343 1.00 30.72 231 ASP X CA 1
ATOM 1832 C C . ASP A 1 231 ? 18.969 -1.797 16.579 1.00 28.74 231 ASP X C 1
ATOM 1833 O O . ASP A 1 231 ? 18.497 -2.144 17.660 1.00 29.91 231 ASP X O 1
ATOM 1838 N N . GLU A 1 232 ? 20.225 -1.426 16.403 1.00 27.85 232 GLU X N 1
ATOM 1839 C CA . GLU A 1 232 ? 21.203 -1.496 17.480 1.00 27.97 232 GLU X CA 1
ATOM 1840 C C . GLU A 1 232 ? 21.356 -0.115 18.105 1.00 26.38 232 GLU X C 1
ATOM 1841 O O . GLU A 1 232 ? 21.609 0.892 17.426 1.00 26.43 232 GLU X O 1
ATOM 1847 N N . TYR A 1 233 ? 21.215 -0.071 19.403 1.00 24.29 233 TYR X N 1
ATOM 1848 C CA . TYR A 1 233 ? 21.469 1.204 20.095 1.00 23.42 233 TYR X CA 1
ATOM 1849 C C . TYR A 1 233 ? 22.913 1.580 20.022 1.00 24.83 233 TYR X C 1
ATOM 1850 O O . TYR A 1 233 ? 23.800 0.750 20.235 1.00 25.47 233 TYR X O 1
ATOM 1859 N N . ASP A 1 234 ? 23.128 2.823 19.679 1.00 23.90 234 ASP X N 1
ATOM 1860 C CA . ASP A 1 234 ? 24.368 3.503 19.916 1.00 24.66 234 ASP X CA 1
ATOM 1861 C C . ASP A 1 234 ? 24.387 3.973 21.372 1.00 23.68 234 ASP X C 1
ATOM 1862 O O . ASP A 1 234 ? 23.706 4.959 21.743 1.00 22.74 234 ASP X O 1
ATOM 1867 N N . LEU A 1 235 ? 25.162 3.278 22.202 1.00 23.95 235 LEU X N 1
ATOM 1868 C CA . LEU A 1 235 ? 25.132 3.489 23.621 1.00 23.68 235 LEU X CA 1
ATOM 1869 C C . LEU A 1 235 ? 26.026 4.599 24.130 1.00 24.91 235 LEU X C 1
ATOM 1870 O O . LEU A 1 235 ? 26.160 4.770 25.325 1.00 26.04 235 LEU X O 1
ATOM 1875 N N . SER A 1 236 ? 26.526 5.431 23.199 1.00 24.79 236 SER X N 1
ATOM 1876 C CA . SER A 1 236 ? 27.052 6.764 23.516 1.00 24.86 236 SER X CA 1
ATOM 1877 C C . SER A 1 236 ? 26.032 7.708 24.161 1.00 23.64 236 SER X C 1
ATOM 1878 O O . SER A 1 236 ? 26.389 8.663 24.825 1.00 26.48 236 SER X O 1
ATOM 1881 N N . ALA A 1 237 ? 24.750 7.412 23.996 1.00 21.84 237 ALA X N 1
ATOM 1882 C CA . ALA A 1 237 ? 23.668 8.073 24.728 1.00 20.12 237 ALA X CA 1
ATOM 1883 C C . ALA A 1 237 ? 22.823 7.025 25.431 1.00 18.85 237 ALA X C 1
ATOM 1884 O O . ALA A 1 237 ? 22.573 5.933 24.938 1.00 19.31 237 ALA X O 1
ATOM 1886 N N . THR A 1 238 ? 22.322 7.405 26.580 1.00 16.45 238 THR X N 1
ATOM 1887 C CA . THR A 1 238 ? 21.321 6.561 27.241 1.00 14.57 238 THR X CA 1
ATOM 1888 C C . THR A 1 238 ? 20.095 6.474 26.374 1.00 13.67 238 THR X C 1
ATOM 1889 O O . THR A 1 238 ? 19.509 7.488 25.981 1.00 14.17 238 THR X O 1
ATOM 1893 N N . PRO A 1 239 ? 19.651 5.278 26.026 1.00 13.80 239 PRO X N 1
ATOM 1894 C CA . PRO A 1 239 ? 18.426 5.115 25.265 1.00 13.15 239 PRO X CA 1
ATOM 1895 C C . PRO A 1 239 ? 17.284 5.902 25.884 1.00 12.62 239 PRO X C 1
ATOM 1896 O O . PRO A 1 239 ? 17.023 5.835 27.081 1.00 13.50 239 PRO X O 1
ATOM 1900 N N . SER A 1 240 ? 16.568 6.633 25.027 1.00 12.44 240 SER X N 1
ATOM 1901 C CA . SER A 1 240 ? 15.526 7.548 25.453 1.00 11.82 240 SER X CA 1
ATOM 1902 C C . SER A 1 240 ? 14.377 7.588 24.472 1.00 11.98 240 SER X C 1
ATOM 1903 O O . SER A 1 240 ? 14.544 7.218 23.306 1.00 12.81 240 SER X O 1
ATOM 1906 N N . TRP A 1 241 ? 13.254 8.111 24.967 1.00 12.22 241 TRP X N 1
ATOM 1907 C CA . TRP A 1 241 ? 12.083 8.415 24.166 1.00 11.92 241 TRP X CA 1
ATOM 1908 C C . TRP A 1 241 ? 12.151 9.878 23.778 1.00 12.60 241 TRP X C 1
ATOM 1909 O O . TRP A 1 241 ? 11.913 10.767 24.607 1.00 13.28 241 TRP X O 1
ATOM 1920 N N . THR A 1 242 ? 12.484 10.112 22.535 1.00 12.18 242 THR X N 1
ATOM 1921 C CA . THR A 1 242 ? 12.723 11.469 22.049 1.00 13.58 242 THR X CA 1
ATOM 1922 C C . THR A 1 242 ? 11.460 12.099 21.477 1.00 13.28 242 THR X C 1
ATOM 1923 O O . THR A 1 242 ? 10.852 12.983 22.095 1.00 14.31 242 THR X O 1
ATOM 1927 N N . ASP A 1 243 ? 10.968 11.556 20.386 1.00 13.40 243 ASP X N 1
ATOM 1928 C CA . ASP A 1 243 ? 9.663 12.003 19.822 1.00 13.57 243 ASP X CA 1
ATOM 1929 C C . ASP A 1 243 ? 8.521 11.546 20.717 1.00 13.04 243 ASP X C 1
ATOM 1930 O O . ASP A 1 243 ? 8.447 10.363 21.059 1.00 14.28 243 ASP X O 1
ATOM 1935 N N . ARG A 1 244 ? 7.623 12.455 21.070 1.00 12.54 244 ARG X N 1
ATOM 1936 C CA . ARG A 1 244 ? 6.532 12.203 21.949 1.00 12.66 244 ARG X CA 1
ATOM 1937 C C . ARG A 1 244 ? 5.291 12.824 21.376 1.00 13.03 244 ARG X C 1
ATOM 1938 O O . ARG A 1 244 ? 5.336 13.783 20.617 1.00 14.18 244 ARG X O 1
ATOM 1946 N N . ALA A 1 245 ? 4.155 12.281 21.798 1.00 12.96 245 ALA X N 1
ATOM 1947 C CA . ALA A 1 245 ? 2.836 12.900 21.555 1.00 13.07 245 ALA X CA 1
ATOM 1948 C C . ALA A 1 245 ? 2.114 13.070 22.851 1.00 14.05 245 ALA X C 1
ATOM 1949 O O . ALA A 1 245 ? 1.933 12.104 23.601 1.00 15.69 245 ALA X O 1
ATOM 1951 N N . LEU A 1 246 ? 1.710 14.296 23.121 1.00 13.49 246 LEU X N 1
ATOM 1952 C CA . LEU A 1 246 ? 0.954 14.635 24.314 1.00 13.41 246 LEU X CA 1
ATOM 1953 C C . LEU A 1 246 ? -0.382 15.195 23.852 1.00 14.78 246 LEU X C 1
ATOM 1954 O O . LEU A 1 246 ? -0.511 15.819 22.799 1.00 15.38 246 LEU X O 1
ATOM 1959 N N . TYR A 1 247 ? -1.402 14.977 24.673 1.00 14.60 247 TYR X N 1
ATOM 1960 C CA . TYR A 1 247 ? -2.742 15.483 24.376 1.00 15.17 247 TYR X CA 1
ATOM 1961 C C . TYR A 1 247 ? -3.421 16.044 25.588 1.00 15.54 247 TYR X C 1
ATOM 1962 O O . TYR A 1 247 ? -3.106 15.673 26.704 1.00 16.77 247 TYR X O 1
ATOM 1971 N N . LYS A 1 248 ? -4.379 16.929 25.324 1.00 16.80 248 LYS X N 1
ATOM 1972 C CA . LYS A 1 248 ? -5.154 17.553 26.386 1.00 17.60 248 LYS X CA 1
ATOM 1973 C C . LYS A 1 248 ? -6.387 18.131 25.744 1.00 18.42 248 LYS X C 1
ATOM 1974 O O . LYS A 1 248 ? -6.382 18.498 24.582 1.00 17.48 248 LYS X O 1
ATOM 1980 N N . SER A 1 249 ? -7.397 18.358 26.580 1.00 19.08 249 SER X N 1
ATOM 1981 C CA . SER A 1 249 ? -8.566 19.184 26.240 1.00 18.34 249 SER X CA 1
ATOM 1982 C C . SER A 1 249 ? -8.672 20.304 27.224 1.00 20.60 249 SER X C 1
ATOM 1983 O O . SER A 1 249 ? -8.503 20.099 28.396 1.00 20.86 249 SER X O 1
ATOM 1986 N N . GLY A 1 250 ? -8.978 21.481 26.705 1.00 21.37 250 GLY X N 1
ATOM 1987 C CA . GLY A 1 250 ? -9.265 22.624 27.534 1.00 21.21 250 GLY X CA 1
ATOM 1988 C C . GLY A 1 250 ? -10.698 22.679 28.034 1.00 21.55 250 GLY X C 1
ATOM 1989 O O . GLY A 1 250 ? -11.022 23.536 28.857 1.00 22.54 250 GLY X O 1
ATOM 1990 N N . THR A 1 251 ? -11.554 21.788 27.563 1.00 21.89 251 THR X N 1
ATOM 1991 C CA . THR A 1 251 ? -13.007 21.961 27.725 1.00 21.97 251 THR X CA 1
ATOM 1992 C C . THR A 1 251 ? -13.720 20.678 28.100 1.00 22.05 251 THR X C 1
ATOM 1993 O O . THR A 1 251 ? -14.943 20.538 27.874 1.00 23.61 251 THR X O 1
ATOM 1997 N N . GLY A 1 252 ? -12.995 19.724 28.642 1.00 22.08 252 GLY X N 1
ATOM 1998 C CA . GLY A 1 252 ? -13.586 18.538 29.188 1.00 22.90 252 GLY X CA 1
ATOM 1999 C C . GLY A 1 252 ? -13.978 17.519 28.119 1.00 23.11 252 GLY X C 1
ATOM 2000 O O . GLY A 1 252 ? -14.732 16.599 28.420 1.00 25.82 252 GLY X O 1
ATOM 2001 N N . LYS A 1 253 ? -13.457 17.661 26.899 1.00 23.31 253 LYS X N 1
ATOM 2002 C CA . LYS A 1 253 ? -13.729 16.717 25.808 1.00 24.15 253 LYS X CA 1
ATOM 2003 C C . LYS A 1 253 ? -12.876 15.469 25.957 1.00 23.12 253 LYS X C 1
ATOM 2004 O O . LYS A 1 253 ? -11.748 15.504 26.480 1.00 23.14 253 LYS X O 1
ATOM 2010 N N . THR A 1 254 ? -13.449 14.341 25.569 1.00 23.06 254 THR X N 1
ATOM 2011 C CA . THR A 1 254 ? -12.746 13.090 25.608 1.00 22.76 254 THR X CA 1
ATOM 2012 C C . THR A 1 254 ? -11.795 12.956 24.418 1.00 21.80 254 THR X C 1
ATOM 2013 O O . THR A 1 254 ? -12.217 13.147 23.284 1.00 21.43 254 THR X O 1
ATOM 2017 N N . ILE A 1 255 ? -10.528 12.619 24.704 1.00 21.10 255 ILE X N 1
ATOM 2018 C CA . ILE A 1 255 ? -9.524 12.285 23.684 1.00 19.57 255 ILE X CA 1
ATOM 2019 C C . ILE A 1 255 ? -9.027 10.912 24.073 1.00 18.84 255 ILE X C 1
ATOM 2020 O O . ILE A 1 255 ? -8.487 10.732 25.150 1.00 21.93 255 ILE X O 1
ATOM 2025 N N . GLN A 1 256 ? -9.261 9.947 23.198 1.00 18.94 256 GLN X N 1
ATOM 2026 C CA . GLN A 1 256 ? -8.904 8.586 23.432 1.00 19.20 256 GLN X CA 1
ATOM 2027 C C . GLN A 1 256 ? -7.790 8.151 22.487 1.00 19.00 256 GLN X C 1
ATOM 2028 O O . GLN A 1 256 ? -8.007 7.999 21.288 1.00 19.55 256 GLN X O 1
ATOM 2034 N N . PRO A 1 257 ? -6.573 7.912 23.012 1.00 19.25 257 PRO X N 1
ATOM 2035 C CA . PRO A 1 257 ? -5.580 7.304 22.172 1.00 19.39 257 PRO X CA 1
ATOM 2036 C C . PRO A 1 257 ? -6.013 5.889 21.754 1.00 19.90 257 PRO X C 1
ATOM 2037 O O . PRO A 1 257 ? -6.481 5.096 22.565 1.00 20.83 257 PRO X O 1
ATOM 2041 N N . LEU A 1 258 ? -5.835 5.585 20.486 1.00 19.15 258 LEU X N 1
ATOM 2042 C CA . LEU A 1 258 ? -6.057 4.262 19.931 1.00 21.15 258 LEU X CA 1
ATOM 2043 C C . LEU A 1 258 ? -4.810 3.443 19.837 1.00 20.54 258 LEU X C 1
ATOM 2044 O O . LEU A 1 258 ? -4.832 2.232 20.082 1.00 22.79 258 LEU X O 1
ATOM 2049 N N . SER A 1 259 ? -3.707 4.103 19.488 1.00 19.52 259 SER X N 1
ATOM 2050 C CA . SER A 1 259 ? -2.421 3.453 19.428 1.00 19.72 259 SER X CA 1
ATOM 2051 C C . SER A 1 259 ? -1.341 4.521 19.486 1.00 17.40 259 SER X C 1
ATOM 2052 O O . SER A 1 259 ? -1.583 5.701 19.177 1.00 17.95 259 SER X O 1
ATOM 2055 N N . TYR A 1 260 ? -0.154 4.093 19.858 1.00 16.70 260 TYR X N 1
ATOM 2056 C CA . TYR A 1 260 ? 1.024 4.950 20.038 1.00 15.87 260 TYR X CA 1
ATOM 2057 C C . TYR A 1 260 ? 2.204 4.044 19.838 1.00 16.27 260 TYR X C 1
ATOM 2058 O O . TYR A 1 260 ? 2.386 3.109 20.590 1.00 17.51 260 TYR X O 1
ATOM 2067 N N . ASN A 1 261 ? 2.934 4.248 18.775 1.00 15.45 261 ASN X N 1
ATOM 2068 C CA . ASN A 1 261 ? 4.018 3.381 18.412 1.00 18.13 261 ASN X CA 1
ATOM 2069 C C . ASN A 1 261 ? 5.125 4.100 17.706 1.00 16.11 261 ASN X C 1
ATOM 2070 O O . ASN A 1 261 ? 4.874 4.973 16.888 1.00 17.62 261 ASN X O 1
ATOM 2075 N N . SER A 1 262 ? 6.361 3.677 17.940 1.00 16.77 262 SER X N 1
ATOM 2076 C CA . SER A 1 262 ? 7.450 4.023 17.073 1.00 16.24 262 SER X CA 1
ATOM 2077 C C . SER A 1 262 ? 7.334 3.189 15.789 1.00 18.03 262 SER X C 1
ATOM 2078 O O . SER A 1 262 ? 6.823 2.088 15.794 1.00 20.42 262 SER X O 1
ATOM 2081 N N . LEU A 1 263 ? 7.842 3.770 14.727 1.00 17.01 263 LEU X N 1
ATOM 2082 C CA . LEU A 1 263 ? 7.851 3.114 13.420 1.00 18.21 263 LEU X CA 1
ATOM 2083 C C . LEU A 1 263 ? 9.245 2.681 13.095 1.00 20.08 263 LEU X C 1
ATOM 2084 O O . LEU A 1 263 ? 10.075 3.376 12.499 1.00 20.60 263 LEU X O 1
ATOM 2089 N N . THR A 1 264 ? 9.511 1.453 13.503 1.00 23.81 264 THR X N 1
ATOM 2090 C CA . THR A 1 264 ? 10.872 0.943 13.483 1.00 26.54 264 THR X CA 1
ATOM 2091 C C . THR A 1 264 ? 11.348 0.632 12.046 1.00 26.12 264 THR X C 1
ATOM 2092 O O . THR A 1 264 ? 12.549 0.540 11.829 1.00 27.23 264 THR X O 1
ATOM 2096 N N . ASN A 1 265 ? 10.437 0.590 11.062 1.00 27.44 265 ASN X N 1
ATOM 2097 C CA . ASN A 1 265 ? 10.829 0.425 9.624 1.00 28.01 265 ASN X CA 1
ATOM 2098 C C . ASN A 1 265 ? 11.502 1.629 9.000 1.00 29.10 265 ASN X C 1
ATOM 2099 O O . ASN A 1 265 ? 12.104 1.539 7.935 1.00 31.08 265 ASN X O 1
ATOM 2104 N N . TYR A 1 266 ? 11.346 2.798 9.639 1.00 26.77 266 TYR X N 1
ATOM 2105 C CA . TYR A 1 266 ? 12.068 3.981 9.232 1.00 26.71 266 TYR X CA 1
ATOM 2106 C C . TYR A 1 266 ? 13.365 4.090 10.008 1.00 27.21 266 TYR X C 1
ATOM 2107 O O . TYR A 1 266 ? 13.411 4.777 11.053 1.00 27.66 266 TYR X O 1
ATOM 2116 N N . LYS A 1 267 ? 14.418 3.399 9.518 1.00 28.18 267 LYS X N 1
ATOM 2117 C CA . LYS A 1 267 ? 15.698 3.308 10.220 1.00 29.05 267 LYS X CA 1
ATOM 2118 C C . LYS A 1 267 ? 16.753 4.263 9.747 1.00 30.70 267 LYS X C 1
ATOM 2119 O O . LYS A 1 267 ? 17.913 4.190 10.182 1.00 32.95 267 LYS X O 1
ATOM 2125 N N . GLN A 1 268 ? 16.376 5.175 8.877 1.00 31.86 268 GLN X N 1
ATOM 2126 C CA . GLN A 1 268 ? 17.333 5.999 8.168 1.00 33.21 268 GLN X CA 1
ATOM 2127 C C . GLN A 1 268 ? 18.125 6.861 9.110 1.00 32.37 268 GLN X C 1
ATOM 2128 O O . GLN A 1 268 ? 19.192 7.383 8.757 1.00 34.56 268 GLN X O 1
ATOM 2134 N N . THR A 1 269 ? 17.621 7.077 10.334 1.00 31.01 269 THR X N 1
ATOM 2135 C CA . THR A 1 269 ? 18.362 7.951 11.211 1.00 29.07 269 THR X CA 1
ATOM 2136 C C . THR A 1 269 ? 18.450 7.413 12.649 1.00 26.24 269 THR X C 1
ATOM 2137 O O . THR A 1 269 ? 18.034 6.327 12.928 1.00 26.48 269 THR X O 1
ATOM 2141 N N . GLU A 1 270 ? 19.053 8.205 13.492 1.00 23.53 270 GLU X N 1
ATOM 2142 C CA . GLU A 1 270 ? 19.302 7.844 14.864 1.00 22.31 270 GLU X CA 1
ATOM 2143 C C . GLU A 1 270 ? 18.035 7.805 15.759 1.00 18.97 270 GLU X C 1
ATOM 2144 O O . GLU A 1 270 ? 18.066 7.211 16.830 1.00 18.38 270 GLU X O 1
ATOM 2150 N N . HIS A 1 271 ? 16.990 8.518 15.350 1.00 17.81 271 HIS X N 1
ATOM 2151 C CA . HIS A 1 271 ? 15.690 8.483 16.016 1.00 16.61 271 HIS X CA 1
ATOM 2152 C C . HIS A 1 271 ? 14.701 7.781 15.121 1.00 18.14 271 HIS X C 1
ATOM 2153 O O . HIS A 1 271 ? 14.738 7.909 13.880 1.00 21.76 271 HIS X O 1
ATOM 2160 N N . ARG A 1 272 ? 13.715 7.147 15.696 1.00 17.25 272 ARG X N 1
ATOM 2161 C CA . ARG A 1 272 ? 12.624 6.541 14.958 1.00 17.87 272 ARG X CA 1
ATOM 2162 C C . ARG A 1 272 ? 11.391 7.417 15.091 1.00 17.26 272 ARG X C 1
ATOM 2163 O O . ARG A 1 272 ? 11.083 7.915 16.176 1.00 18.46 272 ARG X O 1
ATOM 2171 N N . PRO A 1 273 ? 10.618 7.545 14.014 1.00 16.36 273 PRO X N 1
ATOM 2172 C CA . PRO A 1 273 ? 9.371 8.326 14.064 1.00 16.87 273 PRO X CA 1
ATOM 2173 C C . PRO A 1 273 ? 8.369 7.713 14.994 1.00 15.68 273 PRO X C 1
ATOM 2174 O O . PRO A 1 273 ? 8.356 6.479 15.187 1.00 16.51 273 PRO X O 1
ATOM 2178 N N . VAL A 1 274 ? 7.491 8.547 15.546 1.00 14.05 274 VAL X N 1
ATOM 2179 C CA . VAL A 1 274 ? 6.479 8.123 16.446 1.00 14.32 274 VAL X CA 1
ATOM 2180 C C . VAL A 1 274 ? 5.121 8.530 15.941 1.00 14.89 274 VAL X C 1
ATOM 2181 O O . VAL A 1 274 ? 4.883 9.714 15.683 1.00 13.90 274 VAL X O 1
ATOM 2185 N N . LEU A 1 275 ? 4.227 7.547 15.801 1.00 14.78 275 LEU X N 1
ATOM 2186 C CA . LEU A 1 275 ? 2.913 7.714 15.269 1.00 15.23 275 LEU X CA 1
ATOM 2187 C C . LEU A 1 275 ? 1.853 7.488 16.343 1.00 15.45 275 LEU X C 1
ATOM 2188 O O . LEU A 1 275 ? 1.855 6.428 17.005 1.00 15.80 275 LEU X O 1
ATOM 2193 N N . ALA A 1 276 ? 0.975 8.455 16.525 1.00 15.08 276 ALA X N 1
ATOM 2194 C CA . ALA A 1 276 ? -0.113 8.323 17.452 1.00 15.33 276 ALA X CA 1
ATOM 2195 C C . ALA A 1 276 ? -1.408 8.454 16.692 1.00 16.44 276 ALA X C 1
ATOM 2196 O O . ALA A 1 276 ? -1.499 9.206 15.729 1.00 17.82 276 ALA X O 1
ATOM 2198 N N . LYS A 1 277 ? -2.396 7.744 17.167 1.00 17.09 277 LYS X N 1
ATOM 2199 C CA . LYS A 1 277 ? -3.724 7.731 16.582 1.00 17.91 277 LYS X CA 1
ATOM 2200 C C . LYS A 1 277 ? -4.685 7.949 17.718 1.00 18.09 277 LYS X C 1
ATOM 2201 O O . LYS A 1 277 ? -4.602 7.294 18.759 1.00 18.85 277 LYS X O 1
ATOM 2207 N N . PHE A 1 278 ? -5.611 8.885 17.516 1.00 18.08 278 PHE X N 1
ATOM 2208 C CA . PHE A 1 278 ? -6.596 9.255 18.547 1.00 18.08 278 PHE X CA 1
ATOM 2209 C C . PHE A 1 278 ? -7.980 9.281 17.970 1.00 19.60 278 PHE X C 1
ATOM 2210 O O . PHE A 1 278 ? -8.151 9.584 16.796 1.00 20.60 278 PHE X O 1
ATOM 2218 N N . ARG A 1 279 ? -8.937 9.088 18.854 1.00 20.15 279 ARG X N 1
ATOM 2219 C CA . ARG A 1 279 ? -10.335 9.362 18.550 1.00 21.73 279 ARG X CA 1
ATOM 2220 C C . ARG A 1 279 ? -10.817 10.428 19.533 1.00 20.66 279 ARG X C 1
ATOM 2221 O O . ARG A 1 279 ? -10.667 10.256 20.734 1.00 22.79 279 ARG X O 1
ATOM 2229 N N . VAL A 1 280 ? -11.303 11.546 19.007 1.00 20.04 280 VAL X N 1
ATOM 2230 C CA . VAL A 1 280 ? -11.840 12.618 19.836 1.00 20.39 280 VAL X CA 1
ATOM 2231 C C . VAL A 1 280 ? -13.354 12.665 19.755 1.00 21.63 280 VAL X C 1
ATOM 2232 O O . VAL A 1 280 ? -13.920 12.366 18.699 1.00 22.36 280 VAL X O 1
ATOM 2236 N N . THR A 1 281 ? -13.989 12.984 20.879 1.00 22.58 281 THR X N 1
ATOM 2237 C CA . THR A 1 281 ? -15.469 13.038 20.965 1.00 23.65 281 THR X CA 1
ATOM 2238 C C . THR A 1 281 ? -15.870 14.486 21.041 1.00 23.49 281 THR X C 1
ATOM 2239 O O . THR A 1 281 ? -15.506 15.211 21.958 1.00 24.42 281 THR X O 1
ATOM 2243 N N . LEU A 1 282 ? -16.594 14.956 20.042 1.00 26.95 282 LEU X N 1
ATOM 2244 C CA . LEU A 1 282 ? -16.962 16.372 19.966 1.00 29.20 282 LEU X CA 1
ATOM 2245 C C . LEU A 1 282 ? -18.003 16.792 21.005 1.00 30.10 282 LEU X C 1
ATOM 2246 O O . LEU A 1 282 ? -18.080 17.962 21.395 1.00 32.66 282 LEU X O 1
#

Nearest PDB structures (foldseek):
  1yjh-assembly1_A  TM=1.003E+00  e=3.259E-58  Cimex lectularius
  4l20-assembly1_A  TM=1.002E+00  e=7.724E-58  Cimex lectularius
  4l21-assembly1_A  TM=1.003E+00  e=1.831E-57  Cimex lectularius
  5okp-assembly1_A  TM=8.441E-01  e=9.848E-20  Homo sapiens
  5okn-assembly3_C  TM=8.182E-01  e=8.767E-19  Homo sapiens

Foldseek 3Di:
DDQKFKEKEKEEQQAPDADDLPCCVRRVPVVPDQGFKYKYKYFYAAPVVPPVVRVVVVCVRVCVVVVVSQKDWLDWDDDGTMIMTMIGRPVQDDPVAFPWDKDWDAFDPVRRWAKMWIWTDTPRFIEIEMETDFDCVDDGPLNGRFGFDVVRQQLPPPDRGFKYKYKFFRVKWFPDAQVVLVVCVVVQVVVVSCVRICPVVCVVSVTCPQKDFPDDRDWAFFADDAPDPHHPRVDRRTNGITMIMDGSPPWDKAKPDKDFDVVRRRHRGTMIMTMIMTGD